Protein AF-A0AAD2HIM8-F1 (afdb_monomer_lite)

Radius of gyration: 24.79 Å; chains: 1; bounding box: 93×57×55 Å

Sequence (307 aa):
MSTHLSRHMRQALSPLKSPTALTLHQTASSLSRRIYASFGIRTPAANAAPILWRTVSQCLGGTATLYRLSKRLAAVLSLPLVLHRSLAPKLTQFKAWDPATHRFDSVAPEVAFLATSVIVLKMVYGLDTKTRAACDSADPAADMPCEEDFLALLKKLGEADASCADFDSTRKIHFEDLDVDAIDDYLAFCDRALSGPTKEQDVLDRFFPLQGLSKPARIIAPVMSQPRLALVRADHQTLRPGEEYALHHSDSTEECSALIERVATWSGFGEPHFSAVLQTYERQLWRWWKQTRRGDPEDEKAHSPEE

Structure (mmCIF, N/CA/C/O backbone):
data_AF-A0AAD2HIM8-F1
#
_entry.id   AF-A0AAD2HIM8-F1
#
loop_
_atom_site.group_PDB
_atom_site.id
_atom_site.type_symbol
_atom_site.label_atom_id
_atom_site.label_alt_id
_atom_site.label_comp_id
_atom_site.label_asym_id
_atom_site.label_entity_id
_atom_site.label_seq_id
_atom_site.pdbx_PDB_ins_code
_atom_site.Cartn_x
_atom_site.Cartn_y
_atom_site.Cartn_z
_atom_site.occupancy
_atom_site.B_iso_or_equiv
_atom_site.auth_seq_id
_atom_site.auth_comp_id
_atom_site.auth_asym_id
_atom_site.auth_atom_id
_atom_site.pdbx_PDB_model_num
ATOM 1 N N . MET A 1 1 ? -34.289 7.608 20.227 1.00 57.28 1 MET A N 1
ATOM 2 C CA . MET A 1 1 ? -33.014 7.457 20.974 1.00 57.28 1 MET A CA 1
ATOM 3 C C . MET A 1 1 ? -32.160 8.727 21.021 1.00 57.28 1 MET A C 1
ATOM 5 O O . MET A 1 1 ? -31.438 8.900 21.992 1.00 57.28 1 MET A O 1
ATOM 9 N N . SER A 1 2 ? -32.247 9.645 20.051 1.00 69.12 2 SER A N 1
ATOM 10 C CA . SER A 1 2 ? -31.481 10.910 20.047 1.00 69.12 2 SER A CA 1
ATOM 11 C C . SER A 1 2 ? -31.860 11.907 21.157 1.00 69.12 2 SER A C 1
ATOM 13 O O . SER A 1 2 ? -31.062 12.785 21.494 1.00 69.12 2 SER A O 1
ATOM 15 N N . THR A 1 3 ? -33.053 11.767 21.738 1.00 83.81 3 THR A N 1
ATOM 16 C CA . THR A 1 3 ? -33.630 12.650 22.766 1.00 83.81 3 THR A CA 1
ATOM 17 C C . THR A 1 3 ? -32.963 12.527 24.134 1.00 83.81 3 THR A C 1
ATOM 19 O O . THR A 1 3 ? -32.899 13.513 24.858 1.00 83.81 3 THR A O 1
ATOM 22 N N . HIS A 1 4 ? -32.425 11.353 24.476 1.00 89.62 4 HIS A N 1
ATOM 23 C CA . HIS A 1 4 ? -31.825 11.089 25.793 1.00 89.62 4 HIS A CA 1
ATOM 24 C C . HIS A 1 4 ? -30.297 11.233 25.815 1.00 89.62 4 HIS A C 1
ATOM 26 O O . HIS A 1 4 ? -29.670 11.017 26.848 1.00 89.62 4 HIS A O 1
ATOM 32 N N . LEU A 1 5 ? -29.679 11.582 24.684 1.00 92.94 5 LEU A N 1
ATOM 33 C CA . LEU A 1 5 ? -28.233 11.761 24.592 1.00 92.94 5 LEU A CA 1
ATOM 34 C C . LEU A 1 5 ? -27.840 13.189 24.965 1.00 92.94 5 LEU A C 1
ATOM 36 O O . LEU A 1 5 ? -28.439 14.153 24.482 1.00 92.94 5 LEU A O 1
ATOM 40 N N . SER A 1 6 ? -26.782 13.324 25.769 1.00 94.44 6 SER A N 1
ATOM 41 C CA . SER A 1 6 ? -26.161 14.625 26.018 1.00 94.44 6 SER A CA 1
ATOM 42 C C . SER A 1 6 ? -25.656 15.237 24.706 1.00 94.44 6 SER A C 1
ATOM 44 O O . SER A 1 6 ? -25.319 14.524 23.754 1.00 94.44 6 SER A O 1
ATOM 46 N N . ARG A 1 7 ? -25.560 16.572 24.650 1.00 90.69 7 ARG A N 1
ATOM 47 C CA . ARG A 1 7 ? -25.037 17.287 23.473 1.00 90.69 7 ARG A CA 1
ATOM 48 C C . ARG A 1 7 ? -23.659 16.760 23.051 1.00 90.69 7 ARG A C 1
ATOM 50 O O . ARG A 1 7 ? -23.430 16.558 21.863 1.00 90.69 7 ARG A O 1
ATOM 57 N N . HIS A 1 8 ? -22.786 16.476 24.019 1.00 91.38 8 HIS A N 1
ATOM 58 C CA . HIS A 1 8 ? -21.458 15.915 23.765 1.00 91.38 8 HIS A CA 1
ATOM 59 C C . HIS A 1 8 ? -21.513 14.506 23.167 1.00 91.38 8 HIS A C 1
ATOM 61 O O . HIS A 1 8 ? -20.807 14.239 22.201 1.00 91.38 8 HIS A O 1
ATOM 67 N N . MET A 1 9 ? -22.373 13.616 23.677 1.00 92.38 9 MET A N 1
ATOM 68 C CA . MET A 1 9 ? -22.528 12.269 23.108 1.00 92.38 9 MET A CA 1
ATOM 69 C C . MET A 1 9 ? -23.105 12.324 21.697 1.00 92.38 9 MET A C 1
ATOM 71 O O . MET A 1 9 ? -22.655 11.590 20.826 1.00 92.38 9 MET A O 1
ATOM 75 N N . ARG A 1 10 ? -24.055 13.231 21.444 1.00 90.56 10 ARG A N 1
ATOM 76 C CA . ARG A 1 10 ? -24.599 13.442 20.099 1.00 90.56 10 ARG A CA 1
ATOM 77 C C . ARG A 1 10 ? -23.511 13.894 19.125 1.00 90.56 10 ARG A C 1
ATOM 79 O O . ARG A 1 10 ? -23.408 13.337 18.042 1.00 90.56 10 ARG A O 1
ATOM 86 N N . GLN A 1 11 ? -22.667 14.841 19.530 1.00 89.06 11 GLN A N 1
ATOM 87 C CA . GLN A 1 11 ? -21.544 15.297 18.709 1.00 89.06 11 GLN A CA 1
ATOM 88 C C . GLN A 1 11 ? -20.488 14.199 18.496 1.00 89.06 11 GLN A C 1
ATOM 90 O O . GLN A 1 11 ? -19.930 14.092 17.412 1.00 89.06 11 GLN A O 1
ATOM 95 N N . ALA A 1 12 ? -20.233 13.360 19.503 1.00 87.75 12 ALA A N 1
ATOM 96 C CA . ALA A 1 12 ? -19.304 12.238 19.378 1.00 87.75 12 ALA A CA 1
ATOM 97 C C . ALA A 1 12 ? -19.826 11.137 18.435 1.00 87.75 12 ALA A C 1
ATOM 99 O O . ALA A 1 12 ? -19.040 10.512 17.730 1.00 87.75 12 ALA A O 1
ATOM 100 N N . LEU A 1 13 ? -21.143 10.909 18.411 1.00 89.12 13 LEU A N 1
ATOM 101 C CA . LEU A 1 13 ? -21.796 9.932 17.532 1.00 89.12 13 LEU A CA 1
ATOM 102 C C . LEU A 1 13 ? -22.025 10.455 16.106 1.00 89.12 13 LEU A C 1
ATOM 104 O O . LEU A 1 13 ? -22.243 9.663 15.195 1.00 89.12 13 LEU A O 1
ATOM 108 N N . SER A 1 14 ? -21.979 11.771 15.908 1.00 87.31 14 SER A N 1
ATOM 109 C CA . SER A 1 14 ? -22.155 12.429 14.612 1.00 87.31 14 SER A CA 1
ATOM 110 C C . SER A 1 14 ? -20.953 13.336 14.338 1.00 87.31 14 SER A C 1
ATOM 112 O O . SER A 1 14 ? -21.065 14.560 14.464 1.00 87.31 14 SER A O 1
ATOM 114 N N . PRO A 1 15 ? -19.779 12.748 14.032 1.00 85.06 15 PRO A N 1
ATOM 115 C CA . PRO A 1 15 ? -18.578 13.524 13.772 1.00 85.06 15 PRO A CA 1
ATOM 116 C C . PRO A 1 15 ? -18.785 14.441 12.564 1.00 85.06 15 PRO A C 1
ATOM 118 O O . PRO A 1 15 ? -19.403 14.064 11.573 1.00 85.06 15 PRO A O 1
ATOM 121 N N . LEU A 1 16 ? -18.227 15.651 12.645 1.00 84.19 16 LEU A N 1
ATOM 122 C CA . LEU A 1 16 ? -18.334 16.664 11.587 1.00 84.19 16 LEU A CA 1
ATOM 123 C C . LEU A 1 16 ? -17.552 16.303 10.318 1.00 84.19 16 LEU A C 1
ATOM 125 O O . LEU A 1 16 ? -17.770 16.906 9.274 1.00 84.19 16 LEU A O 1
ATOM 129 N N . LYS A 1 17 ? -16.592 15.381 10.424 1.00 84.75 17 LYS A N 1
ATOM 130 C CA . LYS A 1 17 ? -15.708 14.976 9.332 1.00 84.75 17 LYS A CA 1
ATOM 131 C C . LYS A 1 17 ? -15.652 13.461 9.250 1.00 84.75 17 LYS A C 1
ATOM 133 O O . LYS A 1 17 ? -15.677 12.780 10.278 1.00 84.75 17 LYS A O 1
ATOM 138 N N . SER A 1 18 ? -15.536 12.962 8.027 1.00 86.19 18 SER A N 1
ATOM 139 C CA . SER A 1 18 ? -15.211 11.568 7.757 1.00 86.19 18 SER A CA 1
ATOM 140 C C . SER A 1 18 ? -13.868 11.210 8.421 1.00 86.19 18 SER A C 1
ATOM 142 O O . SER A 1 18 ? -12.936 12.023 8.431 1.00 86.19 18 SER A O 1
ATOM 144 N N . PRO A 1 19 ? -13.748 10.022 9.038 1.00 90.69 19 PRO A N 1
ATOM 145 C CA . PRO A 1 19 ? -12.467 9.561 9.551 1.00 90.69 19 PRO A CA 1
ATOM 146 C C . PRO A 1 19 ? -11.515 9.282 8.383 1.00 90.69 19 PRO A C 1
ATOM 148 O O . PRO A 1 19 ? -11.903 8.686 7.381 1.00 90.69 19 PRO A O 1
ATOM 151 N N . THR A 1 20 ? -10.249 9.667 8.528 1.00 91.31 20 THR A N 1
ATOM 152 C CA . THR A 1 20 ? -9.204 9.294 7.564 1.00 91.31 20 THR A CA 1
ATOM 153 C C . THR A 1 20 ? -8.892 7.801 7.662 1.00 91.31 20 THR A C 1
ATOM 155 O O . THR A 1 20 ? -9.018 7.212 8.740 1.00 91.31 20 THR A O 1
ATOM 158 N N . ALA A 1 21 ? -8.404 7.190 6.579 1.00 93.06 21 ALA A N 1
ATOM 159 C CA . ALA A 1 21 ? -8.035 5.770 6.569 1.00 93.06 21 ALA A CA 1
ATOM 160 C C . ALA A 1 21 ? -7.059 5.410 7.707 1.00 93.06 21 ALA A C 1
ATOM 162 O O . ALA A 1 21 ? -7.242 4.411 8.406 1.00 93.06 21 ALA A O 1
ATOM 163 N N . LEU A 1 22 ? -6.083 6.286 7.976 1.00 93.19 22 LEU A N 1
ATOM 164 C CA . LEU A 1 22 ? -5.139 6.124 9.080 1.00 93.19 22 LEU A CA 1
ATOM 165 C C . LEU A 1 22 ? -5.830 6.114 10.453 1.00 93.19 22 LEU A C 1
ATOM 167 O O . LEU A 1 22 ? -5.521 5.265 11.289 1.00 93.19 22 LEU A O 1
ATOM 171 N N . THR A 1 23 ? -6.766 7.036 10.703 1.00 93.62 23 THR A N 1
ATOM 172 C CA . THR A 1 23 ? -7.492 7.095 11.988 1.00 93.62 23 THR A CA 1
ATOM 173 C C . THR A 1 23 ? -8.430 5.905 12.170 1.00 93.62 23 THR A C 1
ATOM 175 O O . THR A 1 23 ? -8.514 5.342 13.267 1.00 93.62 23 THR A O 1
ATOM 178 N N . LEU A 1 24 ? -9.073 5.455 11.092 1.00 94.88 24 LEU A N 1
ATOM 179 C CA . LEU A 1 24 ? -9.885 4.241 11.086 1.00 94.88 24 LEU A CA 1
ATOM 180 C C . LEU A 1 24 ? -9.023 3.020 11.437 1.00 94.88 24 LEU A C 1
ATOM 182 O O . LEU A 1 24 ? -9.345 2.277 12.363 1.00 94.88 24 LEU A O 1
ATOM 186 N N . HIS A 1 25 ? -7.870 2.860 10.790 1.00 94.94 25 HIS A N 1
ATOM 187 C CA . HIS A 1 25 ? -6.947 1.770 11.102 1.00 94.94 25 HIS A CA 1
ATOM 188 C C . HIS A 1 25 ? -6.444 1.820 12.552 1.00 94.94 25 HIS A C 1
ATOM 190 O O . HIS A 1 25 ? -6.470 0.813 13.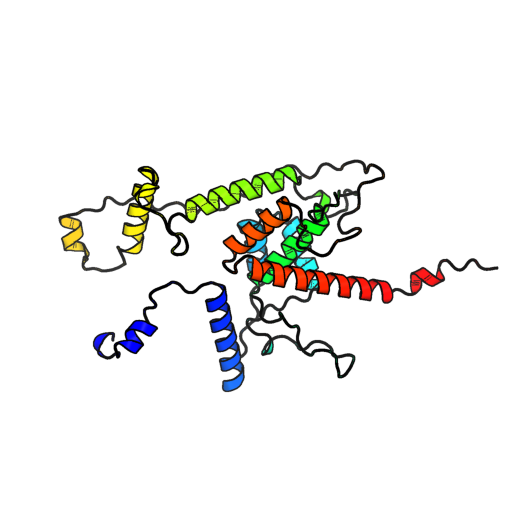254 1.00 94.94 25 HIS A O 1
ATOM 196 N N . GLN A 1 26 ? -6.047 2.992 13.057 1.00 94.81 26 GLN A N 1
ATOM 197 C CA . GLN A 1 26 ? -5.578 3.148 14.442 1.00 94.81 26 GLN A CA 1
ATOM 198 C C . GLN A 1 26 ? -6.656 2.811 15.480 1.00 94.81 26 GLN A C 1
ATOM 200 O O . GLN A 1 26 ? -6.362 2.173 16.500 1.00 94.81 26 GLN A O 1
ATOM 205 N N . THR A 1 27 ? -7.903 3.224 15.237 1.00 95.44 27 THR A N 1
ATOM 206 C CA . THR A 1 27 ? -9.036 2.913 16.119 1.00 95.44 27 THR A CA 1
ATOM 207 C C . THR A 1 27 ? -9.378 1.426 16.073 1.00 95.44 27 THR A C 1
ATOM 209 O O . THR A 1 27 ? -9.489 0.809 17.135 1.00 95.44 27 THR A O 1
ATOM 212 N N . ALA A 1 28 ? -9.425 0.818 14.883 1.00 96.00 28 ALA A N 1
ATOM 213 C CA . ALA A 1 28 ? -9.629 -0.620 14.704 1.00 96.00 28 ALA A CA 1
ATOM 214 C C . ALA A 1 28 ? -8.512 -1.448 15.362 1.00 96.00 28 ALA A C 1
ATOM 216 O O . ALA A 1 28 ? -8.781 -2.393 16.104 1.00 96.00 28 ALA A O 1
ATOM 217 N N . SER A 1 29 ? -7.253 -1.050 15.173 1.00 95.19 29 SER A N 1
ATOM 218 C CA . SER A 1 29 ? -6.077 -1.673 15.785 1.00 95.19 29 SER A CA 1
ATOM 219 C C . SER A 1 29 ? -6.122 -1.586 17.315 1.00 95.19 29 SER A C 1
ATOM 221 O O . SER A 1 29 ? -5.910 -2.576 18.024 1.00 95.19 29 SER A O 1
ATOM 223 N N . SER A 1 30 ? -6.488 -0.417 17.851 1.00 95.50 30 SER A N 1
ATOM 224 C CA . SER A 1 30 ? -6.633 -0.201 19.294 1.00 95.50 30 SER A CA 1
ATOM 225 C C . SER A 1 30 ? -7.766 -1.024 19.898 1.00 95.50 30 SER A C 1
ATOM 227 O O . SER A 1 30 ? -7.589 -1.598 20.975 1.00 95.50 30 SER A O 1
ATOM 229 N N . LEU A 1 31 ? -8.908 -1.101 19.213 1.00 96.62 31 LEU A N 1
ATOM 230 C CA . LEU A 1 31 ? -10.048 -1.924 19.604 1.00 96.62 31 LEU A CA 1
ATOM 231 C C . LEU A 1 31 ? -9.678 -3.409 19.582 1.00 96.62 31 LEU A C 1
ATOM 233 O O . LEU A 1 31 ? -9.885 -4.097 20.578 1.00 96.62 31 LEU A O 1
ATOM 237 N N . SER A 1 32 ? -9.030 -3.873 18.513 1.00 96.06 32 SER A N 1
ATOM 238 C CA . SER A 1 32 ? -8.540 -5.246 18.386 1.00 96.06 32 SER A CA 1
ATOM 239 C C . SER A 1 32 ? -7.585 -5.619 19.524 1.00 96.06 32 SER A C 1
ATOM 241 O O . SER A 1 32 ? -7.693 -6.704 20.091 1.00 96.06 32 SER A O 1
ATOM 243 N N . ARG A 1 33 ? -6.669 -4.716 19.900 1.00 95.88 33 ARG A N 1
ATOM 244 C CA . ARG A 1 33 ? -5.777 -4.916 21.052 1.00 95.88 33 ARG A CA 1
ATOM 245 C C . ARG A 1 33 ? -6.557 -5.010 22.362 1.00 95.88 33 ARG A C 1
ATOM 247 O O . ARG A 1 33 ? -6.254 -5.878 23.175 1.00 95.88 33 ARG A O 1
ATOM 254 N N . ARG A 1 34 ? -7.518 -4.108 22.588 1.00 97.12 34 ARG A N 1
ATOM 255 C CA . ARG A 1 34 ? -8.317 -4.081 23.824 1.00 97.12 34 ARG A CA 1
ATOM 256 C C . ARG A 1 34 ? -9.145 -5.349 23.968 1.00 97.12 34 ARG A C 1
ATOM 258 O O . ARG A 1 34 ? -9.063 -5.971 25.014 1.00 97.12 34 ARG A O 1
ATOM 265 N N . ILE A 1 35 ? -9.844 -5.761 22.910 1.00 97.19 35 ILE A N 1
ATOM 266 C CA . ILE A 1 35 ? -10.645 -6.990 22.882 1.00 97.19 35 ILE A CA 1
ATOM 267 C C . ILE A 1 35 ? -9.787 -8.216 23.206 1.00 97.19 35 ILE A C 1
ATOM 269 O O . ILE A 1 35 ? -10.180 -9.045 24.025 1.00 97.19 35 ILE A O 1
ATOM 273 N N . TYR A 1 36 ? -8.591 -8.303 22.623 1.00 96.38 36 TYR A N 1
ATOM 274 C CA . TYR A 1 36 ? -7.668 -9.390 22.929 1.00 96.38 36 TYR A CA 1
ATOM 275 C C . TYR A 1 36 ? -7.179 -9.353 24.381 1.00 96.38 36 TYR A C 1
ATOM 277 O O . TYR A 1 36 ? -7.144 -10.384 25.042 1.00 96.38 36 TYR A O 1
ATOM 285 N N . ALA A 1 37 ? -6.832 -8.173 24.899 1.00 96.12 37 ALA A N 1
ATOM 286 C CA . ALA A 1 37 ? -6.328 -8.029 26.262 1.00 96.12 37 ALA A CA 1
ATOM 287 C C . ALA A 1 37 ? -7.401 -8.284 27.334 1.00 96.12 37 ALA A C 1
ATOM 289 O O . ALA A 1 37 ? -7.089 -8.868 28.366 1.00 96.12 37 ALA A O 1
ATOM 290 N N . SER A 1 38 ? -8.645 -7.849 27.110 1.00 97.94 38 SER A N 1
ATOM 291 C CA . SER A 1 38 ? -9.727 -7.982 28.092 1.00 97.94 38 SER A CA 1
ATOM 292 C C . SER A 1 38 ? -10.467 -9.311 27.999 1.00 97.94 38 SER A C 1
ATOM 294 O O . SER A 1 38 ? -10.888 -9.837 29.023 1.00 97.94 38 SER A O 1
ATOM 296 N N . PHE A 1 39 ? -10.646 -9.848 26.789 1.00 97.62 39 PHE A N 1
ATOM 297 C CA . PHE A 1 39 ? -11.484 -11.027 26.553 1.00 97.62 39 PHE A CA 1
ATOM 298 C C . PHE A 1 39 ? -10.726 -12.218 25.956 1.00 97.62 39 PHE A C 1
ATOM 300 O O . PHE A 1 39 ? -11.316 -13.277 25.775 1.00 97.62 39 PHE A O 1
ATOM 307 N N . GLY A 1 40 ? -9.447 -12.071 25.592 1.00 95.88 40 GLY A N 1
ATOM 308 C CA . GLY A 1 40 ? -8.686 -13.130 24.915 1.00 95.88 40 GLY A CA 1
ATOM 309 C C . GLY A 1 40 ? -9.154 -13.425 23.483 1.00 95.88 40 GLY A C 1
ATOM 310 O O . GLY A 1 40 ? -8.650 -14.353 22.851 1.00 95.88 40 GLY A O 1
ATOM 311 N N . ILE A 1 41 ? -10.101 -12.646 22.949 1.00 96.50 41 ILE A N 1
ATOM 312 C CA . ILE A 1 41 ? -10.674 -12.860 21.617 1.00 96.50 41 ILE A CA 1
ATOM 313 C C . ILE A 1 41 ? -9.674 -12.384 20.562 1.00 96.50 41 ILE A C 1
ATOM 315 O O . ILE A 1 41 ? -9.243 -11.229 20.560 1.00 96.50 41 ILE A O 1
ATOM 319 N N . ARG A 1 42 ? -9.298 -13.287 19.652 1.00 95.00 42 ARG A N 1
ATOM 320 C CA . ARG A 1 42 ? -8.386 -12.994 18.541 1.00 95.00 42 ARG A CA 1
ATOM 321 C C . ARG A 1 42 ? -9.170 -12.546 17.315 1.00 95.00 42 ARG A C 1
ATOM 323 O O . ARG A 1 42 ? -10.048 -13.264 16.846 1.00 95.00 42 ARG A O 1
ATOM 330 N N . THR A 1 43 ? -8.803 -11.393 16.766 1.00 94.25 43 THR A N 1
ATOM 331 C CA . THR A 1 43 ? -9.278 -10.974 15.444 1.00 94.25 43 THR A CA 1
ATOM 332 C C . THR A 1 43 ? -8.627 -11.861 14.380 1.00 94.25 43 THR A C 1
ATOM 334 O O . THR A 1 43 ? -7.404 -12.034 14.426 1.00 94.25 43 THR A O 1
ATOM 337 N N . PRO A 1 44 ? -9.395 -12.433 13.437 1.00 94.50 44 PRO A N 1
ATOM 338 C CA . PRO A 1 44 ? -8.828 -13.240 12.364 1.00 94.50 44 PRO A CA 1
ATOM 339 C C . PRO A 1 44 ? -7.915 -12.405 11.457 1.00 94.50 44 PRO A C 1
ATOM 341 O O . PRO A 1 44 ? -8.067 -11.187 11.345 1.00 94.50 44 PRO A O 1
ATOM 344 N N . ALA A 1 45 ? -6.966 -13.077 10.802 1.00 92.94 45 ALA A N 1
ATOM 345 C CA . ALA A 1 45 ? -6.117 -12.453 9.796 1.00 92.94 45 ALA A CA 1
ATOM 346 C C . ALA A 1 45 ? -6.949 -11.987 8.589 1.00 92.94 45 ALA A C 1
ATOM 348 O O . ALA A 1 45 ? -7.929 -12.628 8.203 1.00 92.94 45 ALA A O 1
ATOM 349 N N . ALA A 1 46 ? -6.537 -10.875 7.986 1.00 94.44 46 ALA A N 1
ATOM 350 C CA . ALA A 1 46 ? -7.155 -10.331 6.790 1.00 94.44 46 ALA A CA 1
ATOM 351 C C . ALA A 1 46 ? -7.008 -11.300 5.608 1.00 94.44 46 ALA A C 1
ATOM 353 O O . ALA A 1 46 ? -5.990 -11.982 5.451 1.00 94.44 46 ALA A O 1
ATOM 354 N N . ASN A 1 47 ? -8.024 -11.344 4.744 1.00 96.06 47 ASN A N 1
ATOM 355 C CA . ASN A 1 47 ? -7.989 -12.187 3.556 1.00 96.06 47 ASN A CA 1
ATOM 356 C C . ASN A 1 47 ? -7.026 -11.594 2.513 1.00 96.06 47 ASN A C 1
ATOM 358 O O . ASN A 1 47 ? -7.395 -10.718 1.734 1.00 96.06 47 ASN A O 1
ATOM 362 N N . ALA A 1 48 ? -5.782 -12.073 2.512 1.00 95.69 48 ALA A N 1
ATOM 363 C CA . ALA A 1 48 ? -4.692 -11.525 1.706 1.00 95.69 48 ALA A CA 1
ATOM 364 C C . ALA A 1 48 ? -4.963 -11.517 0.199 1.00 95.69 48 ALA A C 1
ATOM 366 O O . ALA A 1 48 ? -4.691 -10.526 -0.470 1.00 95.69 48 ALA A O 1
ATOM 367 N N . ALA A 1 49 ? -5.476 -12.620 -0.350 1.00 95.94 49 ALA A N 1
ATOM 368 C CA . ALA A 1 49 ? -5.596 -12.797 -1.794 1.00 95.94 49 ALA A CA 1
ATOM 369 C C . ALA A 1 49 ? -6.481 -11.736 -2.482 1.00 95.94 49 ALA A C 1
ATOM 371 O O . ALA A 1 49 ? -5.993 -11.116 -3.429 1.00 95.94 49 ALA A O 1
ATOM 372 N N . PRO A 1 50 ? -7.730 -11.480 -2.038 1.00 96.31 50 PRO A N 1
ATOM 373 C CA . PRO A 1 50 ? -8.566 -10.447 -2.639 1.00 96.31 50 PRO A CA 1
ATOM 374 C C . PRO A 1 50 ? -8.050 -9.037 -2.357 1.00 96.31 50 PRO A C 1
ATOM 376 O O . PRO A 1 50 ? -8.195 -8.178 -3.221 1.00 96.31 50 PRO A O 1
ATOM 379 N N . ILE A 1 51 ? -7.427 -8.789 -1.198 1.00 96.31 51 ILE A N 1
ATOM 380 C CA . ILE A 1 51 ? -6.851 -7.474 -0.891 1.00 96.31 51 ILE A CA 1
ATOM 381 C C . ILE A 1 51 ? -5.703 -7.177 -1.854 1.00 96.31 51 ILE A C 1
ATOM 383 O O . ILE A 1 51 ? -5.731 -6.153 -2.528 1.00 96.31 51 ILE A O 1
ATOM 387 N N . LEU A 1 52 ? -4.747 -8.100 -1.987 1.00 97.12 52 LEU A N 1
ATOM 388 C CA . LEU A 1 52 ? -3.622 -7.949 -2.905 1.00 97.12 52 LEU A CA 1
ATOM 389 C C . LEU A 1 52 ? -4.091 -7.828 -4.361 1.00 97.12 52 LEU A C 1
ATOM 391 O O . LEU A 1 52 ? -3.574 -7.007 -5.114 1.00 97.12 52 LEU A O 1
ATOM 395 N N . TRP A 1 53 ? -5.080 -8.626 -4.776 1.00 95.75 53 TRP A N 1
ATOM 396 C CA . TRP A 1 53 ? -5.636 -8.502 -6.124 1.00 95.75 53 TRP A CA 1
ATOM 397 C C . TRP A 1 53 ? -6.273 -7.132 -6.335 1.00 95.75 53 TRP A C 1
ATOM 399 O O . TRP A 1 53 ? -6.045 -6.510 -7.368 1.00 95.75 53 TRP A O 1
ATOM 409 N N . ARG A 1 54 ? -7.023 -6.627 -5.353 1.00 94.88 54 ARG A N 1
ATOM 410 C CA . ARG A 1 54 ? -7.629 -5.298 -5.411 1.00 94.88 54 ARG A CA 1
ATOM 411 C C . ARG A 1 54 ? -6.571 -4.201 -5.503 1.00 94.88 54 ARG A C 1
ATOM 413 O O . ARG A 1 54 ? -6.700 -3.331 -6.355 1.00 94.88 54 ARG A O 1
ATOM 420 N N . THR A 1 55 ? -5.524 -4.250 -4.680 1.00 95.50 55 THR A N 1
ATOM 421 C CA . THR A 1 55 ? -4.445 -3.252 -4.721 1.00 95.50 55 THR A CA 1
ATOM 422 C C . THR A 1 55 ? -3.712 -3.288 -6.058 1.00 95.50 55 THR A C 1
ATOM 424 O O . THR A 1 55 ? -3.454 -2.248 -6.646 1.00 95.50 55 THR A O 1
ATOM 427 N N . VAL A 1 56 ? -3.426 -4.478 -6.589 1.00 95.25 56 VAL A N 1
ATOM 428 C CA . VAL A 1 56 ? -2.744 -4.620 -7.881 1.00 95.25 56 VAL A CA 1
ATOM 429 C C . VAL A 1 56 ? -3.639 -4.153 -9.031 1.00 95.25 56 VAL A C 1
ATOM 431 O O . VAL A 1 56 ? -3.224 -3.307 -9.813 1.00 95.25 56 VAL A O 1
ATOM 434 N N . SER A 1 57 ? -4.873 -4.646 -9.121 1.00 92.25 57 SER A N 1
ATOM 435 C CA . SER A 1 57 ? -5.765 -4.369 -10.256 1.00 92.25 57 SER A CA 1
ATOM 436 C C . SER A 1 57 ? -6.355 -2.957 -10.251 1.00 92.25 57 SER A C 1
ATOM 438 O O . SER A 1 57 ? -6.401 -2.328 -11.299 1.00 92.25 57 SER A O 1
ATOM 440 N N . GLN A 1 58 ? -6.796 -2.438 -9.100 1.00 90.88 58 GLN A N 1
ATOM 441 C CA . GLN A 1 58 ? -7.483 -1.141 -9.038 1.00 90.88 58 GLN A CA 1
ATOM 442 C C . GLN A 1 58 ? -6.520 0.030 -8.853 1.00 90.88 58 GLN A C 1
ATOM 444 O O . GLN A 1 58 ? -6.693 1.062 -9.488 1.00 90.88 58 GLN A O 1
ATOM 449 N N . CYS A 1 59 ? -5.505 -0.107 -7.993 1.00 93.62 59 CYS A N 1
ATOM 450 C CA . CYS A 1 59 ? -4.572 0.997 -7.757 1.00 93.62 59 CYS A CA 1
ATOM 451 C C . CYS A 1 59 ? -3.530 1.085 -8.873 1.00 93.62 59 CYS A C 1
ATOM 453 O O . CYS A 1 59 ? -3.251 2.174 -9.367 1.00 93.62 59 CYS A O 1
ATOM 455 N N . LEU A 1 60 ? -2.943 -0.051 -9.255 1.00 93.75 60 LEU A N 1
ATOM 456 C CA . LEU A 1 60 ? -1.784 -0.085 -10.150 1.00 93.75 60 LEU A CA 1
ATOM 457 C C . LEU A 1 60 ? -2.144 -0.455 -11.595 1.00 93.75 60 LEU A C 1
ATOM 459 O O . LEU A 1 60 ? -1.270 -0.407 -12.449 1.00 93.75 60 LEU A O 1
ATOM 463 N N . GLY A 1 61 ? -3.384 -0.883 -11.870 1.00 88.81 61 GLY A N 1
ATOM 464 C CA . GLY A 1 61 ? -3.752 -1.491 -13.159 1.00 88.81 61 GLY A CA 1
ATOM 465 C C . GLY A 1 61 ? -2.884 -2.696 -13.522 1.00 88.81 61 GLY A C 1
ATOM 466 O O . GLY A 1 61 ? -2.630 -2.973 -14.692 1.00 88.81 61 GLY A O 1
ATOM 467 N N . GLY A 1 62 ? -2.370 -3.381 -12.502 1.00 81.25 62 GLY A N 1
ATOM 468 C CA . GLY A 1 62 ? -1.383 -4.432 -12.644 1.00 81.25 62 GLY A CA 1
ATOM 469 C C . GLY A 1 62 ? -1.956 -5.736 -13.180 1.00 81.25 62 GLY A C 1
ATOM 470 O O . GLY A 1 62 ? -3.142 -6.046 -13.061 1.00 81.25 62 GLY A O 1
ATOM 471 N N . THR A 1 63 ? -1.062 -6.539 -13.737 1.00 90.19 63 THR A N 1
ATOM 472 C CA . THR A 1 63 ? -1.347 -7.846 -14.325 1.00 90.19 63 THR A CA 1
ATOM 473 C C . THR A 1 63 ? -1.332 -8.966 -13.275 1.00 90.19 63 THR A C 1
ATOM 475 O O . THR A 1 63 ? -0.892 -8.807 -12.129 1.00 90.19 63 THR A O 1
ATOM 478 N N . ALA A 1 64 ? -1.759 -10.168 -13.677 1.00 93.88 64 ALA A N 1
ATOM 479 C CA . ALA A 1 64 ? -1.616 -11.373 -12.856 1.00 93.88 64 ALA A CA 1
ATOM 480 C C . ALA A 1 64 ? -0.144 -11.696 -12.516 1.00 93.88 64 ALA A C 1
ATOM 482 O O . ALA A 1 64 ? 0.133 -12.311 -11.481 1.00 93.88 64 ALA A O 1
ATOM 483 N N . THR A 1 65 ? 0.807 -11.268 -13.353 1.00 94.62 65 THR A N 1
ATOM 484 C CA . THR A 1 65 ? 2.242 -11.429 -13.093 1.00 94.62 65 THR A CA 1
ATOM 485 C C . THR A 1 65 ? 2.715 -10.514 -11.973 1.00 94.62 65 THR A C 1
ATOM 487 O O . THR A 1 65 ? 3.352 -11.023 -11.046 1.00 94.62 65 THR A O 1
ATOM 490 N N . LEU A 1 66 ? 2.289 -9.243 -11.949 1.00 95.81 66 LEU A N 1
ATOM 491 C CA . LEU A 1 66 ? 2.532 -8.353 -10.809 1.00 95.81 66 LEU A CA 1
ATOM 492 C C . LEU A 1 66 ? 1.944 -8.934 -9.519 1.00 95.81 66 LEU A C 1
ATOM 494 O O . LEU A 1 66 ? 2.642 -9.030 -8.514 1.00 95.81 66 LEU A O 1
ATOM 498 N N . TYR A 1 67 ? 0.702 -9.428 -9.560 1.00 96.62 67 TYR A N 1
ATOM 499 C CA . TYR A 1 67 ? 0.086 -10.108 -8.415 1.00 96.62 67 TYR A CA 1
ATOM 500 C C . TYR A 1 67 ? 0.940 -11.276 -7.898 1.00 96.62 67 TYR A C 1
ATOM 502 O O . TYR A 1 67 ? 1.184 -11.392 -6.696 1.00 96.62 67 TYR A O 1
ATOM 510 N N . ARG A 1 68 ? 1.422 -12.145 -8.796 1.00 97.31 68 ARG A N 1
ATOM 511 C CA . ARG A 1 68 ? 2.242 -13.311 -8.437 1.00 97.31 68 ARG A CA 1
ATOM 512 C C . ARG A 1 68 ? 3.583 -12.901 -7.824 1.00 97.31 68 ARG A C 1
ATOM 514 O O . ARG A 1 68 ? 3.996 -13.504 -6.832 1.00 97.31 68 ARG A O 1
ATOM 521 N N . LEU A 1 69 ? 4.249 -11.901 -8.399 1.00 97.00 69 LEU A N 1
ATOM 522 C CA . LEU A 1 69 ? 5.523 -11.378 -7.903 1.00 97.00 69 LEU A CA 1
ATOM 523 C C . LEU A 1 69 ? 5.353 -10.706 -6.538 1.00 97.00 69 LEU A C 1
ATOM 525 O O . LEU A 1 69 ? 6.062 -11.059 -5.597 1.00 97.00 69 LEU A O 1
ATOM 529 N N . SER A 1 70 ? 4.352 -9.837 -6.391 1.00 97.56 70 SER A N 1
ATOM 530 C CA . SER A 1 70 ? 4.031 -9.187 -5.117 1.00 97.56 70 SER A CA 1
ATOM 531 C C . SER A 1 70 ? 3.642 -10.201 -4.047 1.00 97.56 70 SER A C 1
ATOM 533 O O . SER A 1 70 ? 4.083 -10.084 -2.909 1.00 97.56 70 SER A O 1
ATOM 535 N N . LYS A 1 71 ? 2.891 -11.254 -4.394 1.00 97.25 71 LYS A N 1
ATOM 536 C CA . LYS A 1 71 ? 2.563 -12.350 -3.469 1.00 97.25 71 LYS A CA 1
ATOM 537 C C . LYS A 1 71 ? 3.816 -13.075 -2.977 1.00 97.25 71 LYS A C 1
ATOM 539 O O . LYS A 1 71 ? 3.920 -13.371 -1.788 1.00 97.25 71 LYS A O 1
ATOM 544 N N . ARG A 1 72 ? 4.761 -13.371 -3.877 1.00 96.81 72 ARG A N 1
ATOM 545 C CA . ARG A 1 72 ? 6.044 -13.996 -3.518 1.00 96.81 72 ARG A CA 1
ATOM 546 C C . ARG A 1 72 ? 6.863 -13.087 -2.607 1.00 96.81 72 ARG A C 1
ATOM 548 O O . ARG A 1 72 ? 7.326 -13.544 -1.567 1.00 96.81 72 ARG A O 1
ATOM 555 N N . LEU A 1 73 ? 6.983 -11.808 -2.955 1.00 96.44 73 LEU A N 1
ATOM 556 C CA . LEU A 1 73 ? 7.723 -10.843 -2.148 1.00 96.44 73 LEU A CA 1
ATOM 557 C C . LEU A 1 73 ? 7.081 -10.630 -0.769 1.00 96.44 73 LEU A C 1
ATOM 559 O O . LEU A 1 73 ? 7.778 -10.590 0.239 1.00 96.44 73 LEU A O 1
ATOM 563 N N . ALA A 1 74 ? 5.752 -10.564 -0.702 1.00 95.81 74 ALA A N 1
ATOM 564 C CA . ALA A 1 74 ? 5.012 -10.463 0.551 1.00 95.81 74 ALA A CA 1
ATOM 565 C C . ALA A 1 74 ? 5.246 -11.673 1.472 1.00 95.81 74 ALA A C 1
ATOM 567 O O . ALA A 1 74 ? 5.329 -11.510 2.690 1.00 95.81 74 ALA A O 1
ATOM 568 N N . ALA A 1 75 ? 5.381 -12.876 0.902 1.00 94.38 75 ALA A N 1
ATOM 569 C CA . ALA A 1 75 ? 5.732 -14.075 1.658 1.00 94.38 75 ALA A CA 1
ATOM 570 C C . ALA A 1 75 ? 7.171 -14.008 2.197 1.00 94.38 75 ALA A C 1
ATOM 572 O O . ALA A 1 75 ? 7.391 -14.320 3.363 1.00 94.38 75 ALA A O 1
ATOM 573 N N . VAL A 1 76 ? 8.123 -13.535 1.384 1.00 92.94 76 VAL A N 1
ATOM 574 C CA . VAL A 1 76 ? 9.524 -13.311 1.793 1.00 92.94 76 VAL A CA 1
ATOM 575 C C . VAL A 1 76 ? 9.626 -12.292 2.930 1.00 92.94 76 VAL A C 1
ATOM 577 O O . VAL A 1 76 ? 10.362 -12.499 3.891 1.00 92.94 76 VAL A O 1
ATOM 580 N N . LEU A 1 77 ? 8.854 -11.208 2.853 1.00 91.44 77 LEU A N 1
ATOM 581 C CA . LEU A 1 77 ? 8.801 -10.169 3.883 1.00 91.44 77 LEU A CA 1
ATOM 582 C C . LEU A 1 77 ? 7.955 -10.556 5.102 1.00 91.44 77 LEU A C 1
ATOM 584 O O . LEU A 1 77 ? 7.915 -9.800 6.074 1.00 91.44 77 LEU A O 1
ATOM 588 N N . SER A 1 78 ? 7.287 -11.716 5.074 1.00 90.38 78 SER A N 1
ATOM 589 C CA . SER A 1 78 ? 6.392 -12.193 6.134 1.00 90.38 78 SER A CA 1
ATOM 590 C C . SER A 1 78 ? 5.381 -11.125 6.580 1.00 90.38 78 SER A C 1
ATOM 592 O O . SER A 1 78 ? 5.292 -10.801 7.763 1.00 90.38 78 SER A O 1
ATOM 594 N N . LEU A 1 79 ? 4.649 -10.532 5.624 1.00 91.38 79 LEU A N 1
ATOM 595 C CA . LEU A 1 79 ? 3.754 -9.408 5.924 1.00 91.38 79 LEU A CA 1
ATOM 596 C C . LEU A 1 79 ? 2.717 -9.763 7.011 1.00 91.38 79 LEU A C 1
ATOM 598 O O . LEU A 1 79 ? 2.020 -10.778 6.893 1.00 91.38 79 LEU A O 1
ATOM 602 N N . PRO A 1 80 ? 2.547 -8.914 8.038 1.00 88.94 80 PRO A N 1
ATOM 603 C CA . PRO A 1 80 ? 1.556 -9.132 9.076 1.00 88.94 80 PRO A CA 1
ATOM 604 C C . PRO A 1 80 ? 0.164 -8.799 8.539 1.00 88.94 80 PRO A C 1
ATOM 606 O O . PRO A 1 80 ? -0.155 -7.656 8.231 1.00 88.94 80 PRO A O 1
ATOM 609 N N . LEU A 1 81 ? -0.695 -9.813 8.465 1.00 92.62 81 LEU A N 1
ATOM 610 C CA . LEU A 1 81 ? -2.090 -9.680 8.023 1.00 92.62 81 LEU A CA 1
ATOM 611 C C . LEU A 1 81 ? -3.052 -9.422 9.190 1.00 92.62 81 LEU A C 1
ATOM 613 O O . LEU A 1 81 ? -4.245 -9.701 9.096 1.00 92.62 81 LEU A O 1
ATOM 617 N N . VAL A 1 82 ? -2.536 -8.949 10.321 1.00 93.06 82 VAL A N 1
ATOM 618 C CA . VAL A 1 82 ? -3.306 -8.707 11.545 1.00 93.06 82 VAL A CA 1
ATOM 619 C C . VAL A 1 82 ? -3.458 -7.211 11.788 1.00 93.06 82 VAL A C 1
ATOM 621 O O . VAL A 1 82 ? -2.564 -6.429 11.488 1.00 93.06 82 VAL A O 1
ATOM 624 N N . LEU A 1 83 ? -4.573 -6.801 12.398 1.00 92.12 83 LEU A N 1
ATOM 625 C CA . LEU A 1 83 ? -4.828 -5.382 12.683 1.00 92.12 83 LEU A CA 1
ATOM 626 C C . LEU A 1 83 ? -3.833 -4.771 13.677 1.00 92.12 83 LEU A C 1
ATOM 628 O O . LEU A 1 83 ? -3.599 -3.563 13.665 1.00 92.12 83 LEU A O 1
ATOM 632 N N . HIS A 1 84 ? -3.289 -5.574 14.592 1.00 92.81 84 HIS A N 1
ATOM 633 C CA . HIS A 1 84 ? -2.392 -5.093 15.635 1.00 92.81 84 HIS A CA 1
ATOM 634 C C . HIS A 1 84 ? -1.261 -6.088 15.895 1.00 92.81 84 HIS A C 1
ATOM 636 O O . HIS A 1 84 ? -1.490 -7.288 16.040 1.00 92.81 84 HIS A O 1
ATOM 642 N N . ARG A 1 85 ? -0.048 -5.561 16.079 1.00 89.69 85 ARG A N 1
ATOM 643 C CA . ARG A 1 85 ? 1.188 -6.323 16.322 1.00 89.69 85 ARG A CA 1
ATOM 644 C C . ARG A 1 85 ? 1.140 -7.319 17.484 1.00 89.69 85 ARG A C 1
ATOM 646 O O . ARG A 1 85 ? 1.846 -8.311 17.470 1.00 89.69 85 ARG A O 1
ATOM 653 N N . SER A 1 86 ? 0.309 -7.086 18.503 1.00 88.69 86 SER A N 1
ATOM 654 C CA . SER A 1 86 ? 0.169 -8.031 19.630 1.00 88.69 86 SER A CA 1
ATOM 655 C C . SER A 1 86 ? -0.501 -9.348 19.239 1.00 88.69 86 SER A C 1
ATOM 657 O O . SER A 1 86 ? -0.443 -10.301 20.008 1.00 88.69 86 SER A O 1
ATOM 659 N N . LEU A 1 87 ? -1.194 -9.365 18.099 1.00 87.62 87 LEU A N 1
ATOM 660 C CA . LEU A 1 87 ? -1.811 -10.555 17.522 1.00 87.62 87 LEU A CA 1
ATOM 661 C C . LEU A 1 87 ? -0.892 -11.238 16.506 1.00 87.62 87 LEU A C 1
ATOM 663 O O . LEU A 1 87 ? -1.185 -12.359 16.095 1.00 87.62 87 LEU A O 1
ATOM 667 N N . ALA A 1 88 ? 0.186 -10.570 16.088 1.00 86.12 88 ALA A N 1
ATOM 668 C CA . ALA A 1 88 ? 1.137 -11.132 15.147 1.00 86.12 88 ALA A CA 1
ATOM 669 C C . ALA A 1 88 ? 1.934 -12.259 15.826 1.00 86.12 88 ALA A C 1
ATOM 671 O O . ALA A 1 88 ? 2.187 -12.195 17.038 1.00 86.12 88 ALA A O 1
ATOM 672 N N . PRO A 1 89 ? 2.331 -13.301 15.075 1.00 79.19 89 PRO A N 1
ATOM 673 C CA . PRO A 1 89 ? 3.275 -14.282 15.587 1.00 79.19 89 PRO A CA 1
ATOM 674 C C . PRO A 1 89 ? 4.565 -13.567 16.003 1.00 79.19 89 PRO A C 1
ATOM 676 O O . PRO A 1 89 ? 5.057 -12.689 15.296 1.00 79.19 89 PRO A O 1
ATOM 679 N N . LYS A 1 90 ? 5.099 -13.926 17.174 1.00 81.00 90 LYS A N 1
ATOM 680 C CA . LYS A 1 90 ? 6.380 -13.382 17.633 1.00 81.00 90 LYS A CA 1
ATOM 681 C C . LYS A 1 90 ? 7.481 -13.855 16.694 1.00 81.00 90 LYS A C 1
ATOM 683 O O . LYS A 1 90 ? 7.498 -15.022 16.303 1.00 81.00 90 LYS A O 1
ATOM 688 N N . LEU A 1 91 ? 8.403 -12.958 16.375 1.00 79.56 91 LEU A N 1
ATOM 689 C CA . LEU A 1 91 ? 9.581 -13.307 15.592 1.00 79.56 91 LEU A CA 1
ATOM 690 C C . LEU A 1 91 ? 10.448 -14.300 16.366 1.00 79.56 91 LEU A C 1
ATOM 692 O O . LEU A 1 91 ? 10.522 -14.248 17.597 1.00 79.56 91 LEU A O 1
ATOM 696 N N . THR A 1 92 ? 11.116 -15.195 15.640 1.00 77.00 92 THR A N 1
ATOM 697 C CA . THR A 1 92 ? 12.122 -16.087 16.220 1.00 77.00 92 THR A CA 1
ATOM 698 C C . THR A 1 92 ? 13.282 -15.243 16.736 1.00 77.00 92 THR A C 1
ATOM 700 O O . THR A 1 92 ? 14.048 -14.683 15.953 1.00 77.00 92 THR A O 1
ATOM 703 N N . GLN A 1 93 ? 13.394 -15.126 18.056 1.00 80.00 93 GLN A N 1
ATOM 704 C CA . GLN A 1 93 ? 14.520 -14.458 18.698 1.00 80.00 93 GLN A CA 1
ATOM 705 C C . GLN A 1 93 ? 15.697 -15.434 18.738 1.00 80.00 93 GLN A C 1
ATOM 707 O O . GLN A 1 93 ? 15.638 -16.438 19.446 1.00 80.00 93 GLN A O 1
ATOM 712 N N . PHE A 1 94 ? 16.755 -15.156 17.975 1.00 74.31 94 PHE A N 1
ATOM 713 C CA . PHE A 1 94 ? 17.996 -15.935 18.050 1.00 74.31 94 PHE A CA 1
ATOM 714 C C . PHE A 1 94 ? 18.871 -15.447 19.205 1.00 74.31 94 PHE A C 1
ATOM 716 O O . PHE A 1 94 ? 19.596 -16.224 19.823 1.00 74.31 94 PHE A O 1
ATOM 723 N N . LYS A 1 95 ? 18.794 -14.151 19.514 1.00 81.44 95 LYS A N 1
ATOM 724 C CA . LYS A 1 95 ? 19.492 -13.499 20.620 1.00 81.44 95 LYS A CA 1
ATOM 725 C C . LYS A 1 95 ? 18.491 -12.771 21.512 1.00 81.44 95 LYS A C 1
ATOM 727 O O . LYS A 1 95 ? 17.473 -12.273 21.047 1.00 81.44 95 LYS A O 1
ATOM 732 N N . ALA A 1 96 ? 18.811 -12.639 22.799 1.00 80.00 96 ALA A N 1
ATOM 733 C CA . ALA A 1 96 ? 17.935 -11.979 23.776 1.00 80.00 96 ALA A CA 1
ATOM 734 C C . ALA A 1 96 ? 17.642 -10.494 23.463 1.00 80.00 96 ALA A C 1
ATOM 736 O O . ALA A 1 96 ? 16.640 -9.958 23.926 1.00 80.00 96 ALA A O 1
ATOM 737 N N . TRP A 1 97 ? 18.502 -9.831 22.679 1.00 78.75 97 TRP A N 1
ATOM 738 C CA . TRP A 1 97 ? 18.310 -8.444 22.240 1.00 78.75 97 TRP A CA 1
ATOM 739 C C . TRP A 1 97 ? 17.543 -8.323 20.914 1.00 78.75 97 TRP A C 1
ATOM 741 O O . TRP A 1 97 ? 17.242 -7.204 20.493 1.00 78.75 97 TRP A O 1
ATOM 751 N N . ASP A 1 98 ? 17.215 -9.442 20.257 1.00 76.38 98 ASP A N 1
ATOM 752 C CA . ASP A 1 98 ? 16.456 -9.410 19.011 1.00 76.38 98 ASP A CA 1
ATOM 753 C C . ASP A 1 98 ? 15.022 -8.932 19.294 1.00 76.38 98 ASP A C 1
ATOM 755 O O . ASP A 1 98 ? 14.357 -9.430 20.213 1.00 76.38 98 ASP A O 1
ATOM 759 N N . PRO A 1 99 ? 14.499 -7.966 18.520 1.00 75.62 99 PRO A N 1
ATOM 760 C CA . PRO A 1 99 ? 13.155 -7.456 18.735 1.00 75.62 99 PRO A CA 1
ATOM 761 C C . PRO A 1 99 ? 12.120 -8.568 18.521 1.00 75.62 99 PRO A C 1
ATOM 763 O O . PRO A 1 99 ? 12.111 -9.233 17.491 1.00 75.62 99 PRO A O 1
ATOM 766 N N . ALA A 1 100 ? 11.203 -8.734 19.478 1.00 72.62 100 ALA A N 1
ATOM 767 C CA . ALA A 1 100 ? 10.127 -9.728 19.385 1.00 72.62 100 ALA A CA 1
ATOM 768 C C . ALA A 1 100 ? 9.072 -9.395 18.308 1.00 72.62 100 ALA A C 1
ATOM 770 O O . ALA A 1 100 ? 8.290 -10.263 17.922 1.00 72.62 100 ALA A O 1
ATOM 771 N N . THR A 1 101 ? 9.020 -8.131 17.875 1.00 73.69 101 THR A N 1
ATOM 772 C CA . THR A 1 101 ? 8.029 -7.568 16.943 1.00 73.69 101 THR A CA 1
ATOM 773 C C . THR A 1 101 ? 8.690 -6.529 16.042 1.00 73.69 101 THR A C 1
ATOM 775 O O . THR A 1 101 ? 9.529 -5.758 16.523 1.00 73.69 101 THR A O 1
ATOM 778 N N . HIS A 1 102 ? 8.277 -6.414 14.782 1.00 72.00 102 HIS A N 1
ATOM 779 C CA . HIS A 1 102 ? 8.729 -5.331 13.915 1.00 72.00 102 HIS A CA 1
ATOM 780 C C . HIS A 1 102 ? 8.027 -4.003 14.249 1.00 72.00 102 HIS A C 1
ATOM 782 O O . HIS A 1 102 ? 6.875 -3.944 14.686 1.00 72.00 102 HIS A O 1
ATOM 788 N N . ARG A 1 103 ? 8.730 -2.884 14.008 1.00 65.12 103 ARG A N 1
ATOM 789 C CA . ARG A 1 103 ? 8.236 -1.511 14.252 1.00 65.12 103 ARG A CA 1
ATOM 790 C C . ARG A 1 103 ? 6.948 -1.189 13.479 1.00 65.12 103 ARG A C 1
ATOM 792 O O . ARG A 1 103 ? 6.179 -0.346 13.927 1.00 65.12 103 ARG A O 1
ATOM 799 N N . PHE A 1 104 ? 6.713 -1.883 12.368 1.00 66.50 104 PHE A N 1
ATOM 800 C CA . PHE A 1 104 ? 5.595 -1.676 11.449 1.00 66.50 104 PHE A CA 1
ATOM 801 C C . PHE A 1 104 ? 4.684 -2.906 11.328 1.00 66.50 104 PHE A C 1
ATOM 803 O O . PHE A 1 104 ? 3.954 -3.044 10.353 1.00 66.50 104 PHE A O 1
ATOM 810 N N . ASP A 1 105 ? 4.642 -3.756 12.361 1.00 77.62 105 ASP A N 1
ATOM 811 C CA . ASP A 1 105 ? 3.680 -4.870 12.436 1.00 77.62 105 ASP A CA 1
ATOM 812 C C . ASP A 1 105 ? 2.213 -4.421 12.545 1.00 77.62 105 ASP A C 1
ATOM 814 O O . ASP A 1 105 ? 1.294 -5.233 12.552 1.00 77.62 105 ASP A O 1
ATOM 818 N N . SER A 1 106 ? 1.986 -3.115 12.681 1.00 87.69 106 SER A N 1
ATOM 819 C CA . SER A 1 106 ? 0.666 -2.497 12.744 1.00 87.69 106 SER A CA 1
ATOM 820 C C . SER A 1 106 ? 0.354 -1.655 11.507 1.00 87.69 106 SER A C 1
ATOM 822 O O . SER A 1 106 ? -0.392 -0.688 11.631 1.00 87.69 106 SER A O 1
ATOM 824 N N . VAL A 1 107 ? 0.955 -1.931 10.350 1.00 93.31 107 VAL A N 1
ATOM 825 C CA . VAL A 1 107 ? 0.574 -1.286 9.080 1.00 93.31 107 VAL A CA 1
ATOM 826 C C . VAL A 1 107 ? -0.708 -1.931 8.550 1.00 93.31 107 VAL A C 1
ATOM 828 O O . VAL A 1 107 ? -0.935 -3.120 8.760 1.00 93.31 107 VAL A O 1
ATOM 831 N N . ALA A 1 108 ? -1.572 -1.147 7.904 1.00 95.38 108 ALA A N 1
ATOM 832 C CA . ALA A 1 108 ? -2.769 -1.686 7.264 1.00 95.38 108 ALA A CA 1
ATOM 833 C C . ALA A 1 108 ? -2.369 -2.662 6.138 1.00 95.38 108 ALA A C 1
ATOM 835 O O . ALA A 1 108 ? -1.475 -2.334 5.351 1.00 95.38 108 ALA A O 1
ATOM 836 N N . PRO A 1 109 ? -2.991 -3.848 6.035 1.00 95.06 109 PRO A N 1
ATOM 837 C CA . PRO A 1 109 ? -2.575 -4.867 5.072 1.00 95.06 109 PRO A CA 1
ATOM 838 C C . PRO A 1 109 ? -2.626 -4.363 3.622 1.00 95.06 109 PRO A C 1
ATOM 840 O O . PRO A 1 109 ? -1.762 -4.716 2.826 1.00 95.06 109 PRO A O 1
ATOM 843 N N . GLU A 1 110 ? -3.572 -3.485 3.286 1.00 96.12 110 GLU A N 1
ATOM 844 C CA . GLU A 1 110 ? -3.682 -2.821 1.983 1.00 96.12 110 GLU A CA 1
ATOM 845 C C . GLU A 1 110 ? -2.421 -2.013 1.654 1.00 96.12 110 GLU A C 1
ATOM 847 O O . GLU A 1 110 ? -1.824 -2.182 0.592 1.00 96.12 110 GLU A O 1
ATOM 852 N N . VAL A 1 111 ? -1.984 -1.171 2.595 1.00 96.62 111 VAL A N 1
ATOM 853 C CA . VAL A 1 111 ? -0.773 -0.347 2.470 1.00 96.62 111 VAL A CA 1
ATOM 854 C C . VAL A 1 111 ? 0.455 -1.236 2.362 1.00 96.62 111 VAL A C 1
ATOM 856 O O . VAL A 1 111 ? 1.360 -0.952 1.580 1.00 96.62 111 VAL A O 1
ATOM 859 N N . ALA A 1 112 ? 0.473 -2.340 3.111 1.00 96.44 112 ALA A N 1
ATOM 860 C CA . ALA A 1 112 ? 1.586 -3.262 3.069 1.00 96.44 112 ALA A CA 1
ATOM 861 C C . ALA A 1 112 ? 1.712 -3.948 1.700 1.00 96.44 112 ALA A C 1
ATOM 863 O O . ALA A 1 112 ? 2.796 -3.976 1.116 1.00 96.44 112 ALA A O 1
ATOM 864 N N . PHE A 1 113 ? 0.598 -4.426 1.140 1.00 97.62 113 PHE A N 1
ATOM 865 C CA . PHE A 1 113 ? 0.574 -5.001 -0.203 1.00 97.62 113 PHE A CA 1
ATOM 866 C C . PHE A 1 113 ? 0.921 -3.984 -1.291 1.00 97.62 113 PHE A C 1
ATOM 868 O O . PHE A 1 113 ? 1.678 -4.318 -2.206 1.00 97.62 113 PHE A O 1
ATOM 875 N N . LEU A 1 114 ? 0.446 -2.743 -1.177 1.00 97.44 114 LEU A N 1
ATOM 876 C CA . LEU A 1 114 ? 0.833 -1.663 -2.084 1.00 97.44 114 LEU A CA 1
ATOM 877 C C . LEU A 1 114 ? 2.339 -1.400 -2.035 1.00 97.44 114 LEU A C 1
ATOM 879 O O . LEU A 1 114 ? 2.982 -1.416 -3.079 1.00 97.44 114 LEU A O 1
ATOM 883 N N . ALA A 1 115 ? 2.921 -1.258 -0.841 1.00 97.19 115 ALA A N 1
ATOM 884 C CA . ALA A 1 115 ? 4.358 -1.050 -0.681 1.00 97.19 115 ALA A CA 1
ATOM 885 C C . ALA A 1 115 ? 5.169 -2.201 -1.295 1.00 97.19 115 ALA A C 1
ATOM 887 O O . ALA A 1 115 ? 6.099 -1.958 -2.057 1.00 97.19 115 ALA A O 1
ATOM 888 N N . THR A 1 116 ? 4.782 -3.459 -1.051 1.00 97.31 116 THR A N 1
ATOM 889 C CA . THR A 1 116 ? 5.459 -4.599 -1.697 1.00 97.31 116 THR A CA 1
ATOM 890 C C . THR A 1 116 ? 5.308 -4.605 -3.213 1.00 97.31 116 THR A C 1
ATOM 892 O O . THR A 1 116 ? 6.257 -4.942 -3.912 1.00 97.31 116 THR A O 1
ATOM 895 N N . SER A 1 117 ? 4.159 -4.179 -3.735 1.00 97.62 117 SER A N 1
ATOM 896 C CA . SER A 1 117 ? 3.939 -4.097 -5.178 1.00 97.62 117 SER A CA 1
ATOM 897 C C . SER A 1 117 ? 4.772 -2.994 -5.820 1.00 97.62 117 SER A C 1
ATOM 899 O O . SER A 1 117 ? 5.345 -3.218 -6.880 1.00 97.62 117 SER A O 1
ATOM 901 N N . VAL A 1 118 ? 4.927 -1.850 -5.151 1.00 97.00 118 VAL A N 1
ATOM 902 C CA . VAL A 1 118 ? 5.842 -0.785 -5.583 1.00 97.00 118 VAL A CA 1
ATOM 903 C C . VAL A 1 118 ? 7.290 -1.278 -5.589 1.00 97.00 118 VAL A C 1
ATOM 905 O O . VAL A 1 118 ? 7.992 -1.045 -6.564 1.00 97.00 118 VAL A O 1
ATOM 908 N N . ILE A 1 119 ? 7.732 -2.029 -4.574 1.00 96.75 119 ILE A N 1
ATOM 909 C CA . ILE A 1 119 ? 9.085 -2.621 -4.566 1.00 96.75 119 ILE A CA 1
ATOM 910 C C . ILE A 1 119 ? 9.275 -3.573 -5.754 1.00 96.75 119 ILE A C 1
ATOM 912 O O . ILE A 1 119 ? 10.311 -3.527 -6.412 1.00 96.75 119 ILE A O 1
ATOM 916 N N . VAL A 1 120 ? 8.279 -4.408 -6.070 1.00 96.88 120 VAL A N 1
ATOM 917 C CA . VAL A 1 120 ? 8.326 -5.263 -7.268 1.00 96.88 120 VAL A CA 1
ATOM 918 C C . VAL A 1 120 ? 8.444 -4.428 -8.538 1.00 96.88 120 VAL A C 1
ATOM 920 O O . VAL A 1 120 ? 9.302 -4.723 -9.361 1.00 96.88 120 VAL A O 1
ATOM 923 N N . LEU A 1 121 ? 7.638 -3.376 -8.687 1.00 95.56 121 LEU A N 1
ATOM 924 C CA . LEU A 1 121 ? 7.702 -2.485 -9.848 1.00 95.56 121 LEU A CA 1
ATOM 925 C C . LEU A 1 121 ? 9.074 -1.815 -9.974 1.00 95.56 121 LEU A C 1
ATOM 927 O O . LEU A 1 121 ? 9.638 -1.799 -11.063 1.00 95.56 121 LEU A O 1
ATOM 931 N N . LYS A 1 122 ? 9.661 -1.358 -8.861 1.00 94.88 122 LYS A N 1
ATOM 932 C CA . LYS A 1 122 ? 11.032 -0.833 -8.837 1.00 94.88 122 LYS A CA 1
ATOM 933 C C . LYS A 1 122 ? 12.046 -1.878 -9.306 1.00 94.88 122 LYS A C 1
ATOM 935 O O . LYS A 1 122 ? 12.896 -1.571 -10.134 1.00 94.88 122 LYS A O 1
ATOM 940 N N . MET A 1 123 ? 11.955 -3.114 -8.807 1.00 94.31 123 MET A N 1
ATOM 941 C CA . MET A 1 123 ? 12.855 -4.202 -9.209 1.00 94.31 123 MET A CA 1
ATOM 942 C C . MET A 1 123 ? 12.709 -4.578 -10.687 1.00 94.31 123 MET A C 1
ATOM 944 O O . MET A 1 123 ? 13.706 -4.950 -11.298 1.00 94.31 123 MET A O 1
ATOM 948 N N . VAL A 1 124 ? 11.498 -4.502 -11.244 1.00 93.69 124 VAL A N 1
ATOM 949 C CA . VAL A 1 124 ? 11.209 -4.878 -12.635 1.00 93.69 124 VAL A CA 1
ATOM 950 C C . VAL A 1 124 ? 11.607 -3.776 -13.613 1.00 93.69 124 VAL A C 1
ATOM 952 O O . VAL A 1 124 ? 12.370 -4.058 -14.528 1.00 93.69 124 VAL A O 1
ATOM 955 N N . TYR A 1 125 ? 11.122 -2.547 -13.414 1.00 92.19 125 TYR A N 1
ATOM 956 C CA . TYR A 1 125 ? 11.310 -1.451 -14.373 1.00 92.19 125 TYR A CA 1
ATOM 957 C C . TYR A 1 125 ? 12.578 -0.637 -14.137 1.00 92.19 125 TYR A C 1
ATOM 959 O O . TYR A 1 125 ? 13.115 -0.059 -15.071 1.00 92.19 125 TYR A O 1
ATOM 967 N N . GLY A 1 126 ? 13.108 -0.619 -12.911 1.00 91.00 126 GLY A N 1
ATOM 968 C CA . GLY A 1 126 ? 14.270 0.222 -12.642 1.00 91.00 126 GLY A CA 1
ATOM 969 C C . GLY A 1 126 ? 13.945 1.668 -12.271 1.00 91.00 126 GLY A C 1
ATOM 970 O O . GLY A 1 126 ? 14.739 2.566 -12.540 1.00 91.00 126 GLY A O 1
ATOM 971 N N . LEU A 1 127 ? 12.816 1.895 -11.582 1.00 90.25 127 LEU A N 1
ATOM 972 C CA . LEU A 1 127 ? 12.360 3.206 -11.068 1.00 90.25 127 LEU A CA 1
ATOM 973 C C . LEU A 1 127 ? 13.272 3.804 -9.962 1.00 90.25 127 LEU A C 1
ATOM 975 O O . LEU A 1 127 ? 12.841 4.561 -9.089 1.00 90.25 127 LEU A O 1
ATOM 979 N N . ASP A 1 128 ? 14.531 3.386 -9.924 1.00 87.38 128 ASP A N 1
ATOM 980 C CA . ASP A 1 128 ? 15.611 3.799 -9.039 1.00 87.38 128 ASP A CA 1
ATOM 981 C C . ASP A 1 128 ? 16.810 4.322 -9.847 1.00 87.38 128 ASP A C 1
ATOM 983 O O . ASP A 1 128 ? 17.950 4.145 -9.428 1.00 87.38 128 ASP A O 1
ATOM 987 N N . THR A 1 129 ? 16.547 4.977 -10.989 1.00 86.69 129 THR A N 1
ATOM 988 C CA . THR A 1 129 ? 17.508 5.553 -11.965 1.00 86.69 129 THR A CA 1
ATOM 989 C C . THR A 1 129 ? 18.286 4.543 -12.810 1.00 86.69 129 THR A C 1
ATOM 991 O O . THR A 1 129 ? 19.015 4.933 -13.721 1.00 86.69 129 THR A O 1
ATOM 994 N N . LYS A 1 130 ? 18.127 3.246 -12.540 1.00 88.62 130 LYS A N 1
ATOM 995 C CA . LYS A 1 130 ? 18.831 2.170 -13.236 1.00 88.62 130 LYS A CA 1
ATOM 996 C C . LYS A 1 130 ? 17.859 1.393 -14.103 1.00 88.62 130 LYS A C 1
ATOM 998 O O . LYS A 1 130 ? 17.099 0.595 -13.576 1.00 88.62 130 LYS A O 1
ATOM 1003 N N . THR A 1 131 ? 17.930 1.564 -15.417 1.00 87.38 131 THR A N 1
ATOM 1004 C CA . THR A 1 131 ? 17.079 0.834 -16.366 1.00 87.38 131 THR A CA 1
ATOM 1005 C C . THR A 1 131 ? 17.315 -0.675 -16.276 1.00 87.38 131 THR A C 1
ATOM 1007 O O . THR A 1 131 ? 18.459 -1.135 -16.373 1.00 87.38 131 THR A O 1
ATOM 1010 N N . ARG A 1 132 ? 16.235 -1.446 -16.118 1.00 88.50 132 ARG A N 1
ATOM 1011 C CA . ARG A 1 132 ? 16.265 -2.914 -16.059 1.00 88.50 132 ARG A CA 1
ATOM 1012 C C . ARG A 1 132 ? 15.395 -3.503 -17.160 1.00 88.50 132 ARG A C 1
ATOM 1014 O O . ARG A 1 132 ? 14.340 -2.966 -17.477 1.00 88.50 132 ARG A O 1
ATOM 1021 N N . ALA A 1 133 ? 15.832 -4.621 -17.730 1.00 88.25 133 ALA A N 1
ATOM 1022 C CA . ALA A 1 133 ? 15.087 -5.328 -18.766 1.00 88.25 133 ALA A CA 1
ATOM 1023 C C . ALA A 1 133 ? 15.157 -6.839 -18.547 1.00 88.25 133 ALA A C 1
ATOM 1025 O O . ALA A 1 133 ? 16.175 -7.371 -18.103 1.00 88.25 133 ALA A O 1
ATOM 1026 N N . ALA A 1 134 ? 14.070 -7.542 -18.870 1.00 88.62 134 ALA A N 1
ATOM 1027 C CA . ALA A 1 134 ? 14.032 -8.997 -18.811 1.00 88.62 134 ALA A CA 1
ATOM 1028 C C . ALA A 1 134 ? 15.043 -9.589 -19.807 1.00 88.62 134 ALA A C 1
ATOM 1030 O O . ALA A 1 134 ? 14.931 -9.376 -21.013 1.00 88.62 134 ALA A O 1
ATOM 1031 N N . CYS A 1 135 ? 16.027 -10.340 -19.309 1.00 83.38 135 CYS A N 1
ATOM 1032 C CA . CYS A 1 135 ? 17.044 -10.954 -20.168 1.00 83.38 135 CYS A CA 1
ATOM 1033 C C . CYS A 1 135 ? 16.590 -12.280 -20.794 1.00 83.38 135 CYS A C 1
ATOM 1035 O O . CYS A 1 135 ? 17.151 -12.693 -21.807 1.00 83.38 135 CYS A O 1
ATOM 1037 N N . ASP A 1 136 ? 15.618 -12.965 -20.186 1.00 87.19 136 ASP A N 1
ATOM 1038 C CA . ASP A 1 136 ? 15.142 -14.279 -20.619 1.00 87.19 136 ASP A CA 1
ATOM 1039 C C . ASP A 1 136 ? 13.611 -14.301 -20.699 1.00 87.19 136 ASP A C 1
ATOM 1041 O O . ASP A 1 136 ? 12.912 -13.695 -19.892 1.00 87.19 136 ASP A O 1
ATOM 1045 N N . SER A 1 137 ? 13.094 -15.068 -21.652 1.00 86.88 137 SER A N 1
ATOM 1046 C CA . SER A 1 137 ? 11.688 -15.456 -21.756 1.00 86.88 137 SER A CA 1
ATOM 1047 C C . SER A 1 137 ? 11.156 -16.189 -20.518 1.00 86.88 137 SER A C 1
ATOM 1049 O O . SER A 1 137 ? 9.955 -16.157 -20.258 1.00 86.88 137 SER A O 1
ATOM 1051 N N . ALA A 1 138 ? 12.033 -16.848 -19.751 1.00 89.12 138 ALA A N 1
ATOM 1052 C CA . ALA A 1 138 ? 11.674 -17.484 -18.486 1.00 89.12 138 ALA A CA 1
ATOM 1053 C C . ALA A 1 138 ? 11.542 -16.487 -17.318 1.00 89.12 138 ALA A C 1
ATOM 1055 O O . ALA A 1 138 ? 11.005 -16.845 -16.264 1.00 89.12 138 ALA A O 1
ATOM 1056 N N . ASP A 1 139 ? 12.028 -15.251 -17.481 1.00 88.75 139 ASP A N 1
ATOM 1057 C CA . ASP A 1 139 ? 11.918 -14.217 -16.460 1.00 88.75 139 ASP A CA 1
ATOM 1058 C C . ASP A 1 139 ? 10.447 -13.789 -16.317 1.00 88.75 139 ASP A C 1
ATOM 1060 O O . ASP A 1 139 ? 9.823 -13.381 -17.299 1.00 88.75 139 ASP A O 1
ATOM 1064 N N . PRO A 1 140 ? 9.849 -13.838 -15.111 1.00 88.31 140 PRO A N 1
ATOM 1065 C CA . PRO A 1 140 ? 8.481 -13.368 -14.903 1.00 88.31 140 PRO A CA 1
ATOM 1066 C C . PRO A 1 140 ? 8.272 -11.886 -15.254 1.00 88.31 140 PRO A C 1
ATOM 1068 O O . PRO A 1 140 ? 7.120 -11.480 -15.418 1.00 88.31 140 PRO A O 1
ATOM 1071 N N . ALA A 1 141 ? 9.341 -11.088 -15.345 1.00 89.88 141 ALA A N 1
ATOM 1072 C CA . ALA A 1 141 ? 9.288 -9.719 -15.837 1.00 89.88 141 ALA A CA 1
ATOM 1073 C C . ALA A 1 141 ? 8.948 -9.639 -17.335 1.00 89.88 141 ALA A C 1
ATOM 1075 O O . ALA A 1 141 ? 8.347 -8.655 -17.741 1.00 89.88 141 ALA A O 1
ATOM 1076 N N . ALA A 1 142 ? 9.234 -10.666 -18.147 1.00 90.25 142 ALA A N 1
ATOM 1077 C CA . ALA A 1 142 ? 8.933 -10.659 -19.585 1.00 90.25 142 ALA A CA 1
ATOM 1078 C C . ALA A 1 142 ? 7.422 -10.574 -19.895 1.00 90.25 142 ALA A C 1
ATOM 1080 O O . ALA A 1 142 ? 7.020 -10.115 -20.961 1.00 90.25 142 ALA A O 1
ATOM 1081 N N . ASP A 1 143 ? 6.572 -10.986 -18.951 1.00 90.38 143 ASP A N 1
ATOM 1082 C CA . ASP A 1 143 ? 5.110 -10.904 -19.058 1.00 90.38 143 ASP A CA 1
ATOM 1083 C C . ASP A 1 143 ? 4.532 -9.554 -18.580 1.00 90.38 143 ASP A C 1
ATOM 1085 O O . ASP A 1 143 ? 3.310 -9.372 -18.569 1.00 90.38 143 ASP A O 1
ATOM 1089 N N . MET A 1 144 ? 5.366 -8.630 -18.098 1.00 90.94 144 MET A N 1
ATOM 1090 C CA . MET A 1 144 ? 4.924 -7.294 -17.685 1.00 90.94 144 MET A CA 1
ATOM 1091 C C . MET A 1 144 ? 4.752 -6.381 -18.918 1.00 90.94 144 MET A C 1
ATOM 1093 O O . MET A 1 144 ? 5.327 -6.672 -19.968 1.00 90.94 144 MET A O 1
ATOM 1097 N N . PRO A 1 145 ? 3.913 -5.330 -18.850 1.00 91.19 145 PRO A N 1
ATOM 1098 C CA . PRO A 1 145 ? 3.791 -4.344 -19.929 1.00 91.19 145 PRO A CA 1
ATOM 1099 C C . PRO A 1 145 ? 5.049 -3.474 -20.041 1.00 91.19 145 PRO A C 1
ATOM 1101 O O . PRO A 1 145 ? 5.862 -3.446 -19.121 1.00 91.19 145 PRO A O 1
ATOM 1104 N N . CYS A 1 146 ? 5.224 -2.769 -21.163 1.00 90.06 146 CYS A N 1
ATOM 1105 C CA . CYS A 1 146 ? 6.317 -1.804 -21.295 1.00 90.06 146 CYS A CA 1
ATOM 1106 C C . CYS A 1 146 ? 6.213 -0.716 -20.214 1.00 90.06 146 CYS A C 1
ATOM 1108 O O . CYS A 1 146 ? 5.108 -0.362 -19.799 1.00 90.06 146 CYS A O 1
ATOM 1110 N N . GLU A 1 147 ? 7.348 -0.179 -19.766 1.00 90.75 147 GLU A N 1
ATOM 1111 C CA . GLU A 1 147 ? 7.385 0.887 -18.759 1.00 90.75 147 GLU A CA 1
ATOM 1112 C C . GLU A 1 147 ? 6.547 2.096 -19.194 1.00 90.75 147 GLU A C 1
ATOM 1114 O O . GLU A 1 147 ? 5.685 2.555 -18.447 1.00 90.75 147 GLU A O 1
ATOM 1119 N N . GLU A 1 148 ? 6.712 2.541 -20.440 1.00 91.81 148 GLU A N 1
ATOM 1120 C CA . GLU A 1 148 ? 5.959 3.663 -21.009 1.00 91.81 148 GLU A CA 1
ATOM 1121 C C . GLU A 1 148 ? 4.445 3.397 -21.022 1.00 91.81 148 GLU A C 1
ATOM 1123 O O . GLU A 1 148 ? 3.656 4.248 -20.604 1.00 91.81 148 GLU A O 1
ATOM 1128 N N . ASP A 1 149 ? 4.032 2.193 -21.434 1.00 91.62 149 ASP A N 1
ATOM 1129 C CA . ASP A 1 149 ? 2.624 1.779 -21.465 1.00 91.62 149 ASP A CA 1
ATOM 1130 C C . ASP A 1 149 ? 2.025 1.716 -20.057 1.00 91.62 149 ASP A C 1
ATOM 1132 O O . ASP A 1 149 ? 0.872 2.103 -19.833 1.00 91.62 149 ASP A O 1
ATOM 1136 N N . PHE A 1 150 ? 2.815 1.241 -19.093 1.00 92.06 150 PHE A N 1
ATOM 1137 C CA . PHE A 1 150 ? 2.434 1.172 -17.692 1.00 92.06 150 PHE A CA 1
ATOM 1138 C C . PHE A 1 150 ? 2.265 2.570 -17.088 1.00 92.06 150 PHE A C 1
ATOM 1140 O O . PHE A 1 150 ? 1.244 2.846 -16.456 1.00 92.06 150 PHE A O 1
ATOM 1147 N N . LEU A 1 151 ? 3.215 3.477 -17.320 1.00 92.56 151 LEU A N 1
ATOM 1148 C CA . LEU A 1 151 ? 3.140 4.861 -16.852 1.00 92.56 151 LEU A CA 1
ATOM 1149 C C . LEU A 1 151 ? 1.983 5.618 -17.515 1.00 92.56 151 LEU A C 1
ATOM 1151 O O . LEU A 1 151 ? 1.252 6.343 -16.838 1.00 92.56 151 LEU A O 1
ATOM 1155 N N . ALA A 1 152 ? 1.760 5.413 -18.816 1.00 92.88 152 ALA A N 1
ATOM 1156 C CA . ALA A 1 152 ? 0.611 5.965 -19.525 1.00 92.88 152 ALA A CA 1
ATOM 1157 C C . ALA A 1 152 ? -0.712 5.454 -18.938 1.00 92.88 152 ALA A C 1
ATOM 1159 O O . ALA A 1 152 ? -1.665 6.221 -18.790 1.00 92.88 152 ALA A O 1
ATOM 1160 N N . LEU A 1 153 ? -0.778 4.177 -18.552 1.00 91.00 153 LEU A N 1
ATOM 1161 C CA . LEU A 1 153 ? -1.927 3.649 -17.829 1.00 91.00 153 LEU A CA 1
ATOM 1162 C C . LEU A 1 153 ? -2.083 4.299 -16.448 1.00 91.00 153 LEU A C 1
ATOM 1164 O O . LEU A 1 153 ? -3.201 4.664 -16.090 1.00 91.00 153 LEU A O 1
ATOM 1168 N N . LEU A 1 154 ? -1.010 4.464 -15.672 1.00 91.81 154 LEU A N 1
ATOM 1169 C CA . LEU A 1 154 ? -1.114 5.074 -14.343 1.00 91.81 154 LEU A CA 1
ATOM 1170 C C . LEU A 1 154 ? -1.645 6.506 -14.423 1.00 91.81 154 LEU A C 1
ATOM 1172 O O . LEU A 1 154 ? -2.457 6.889 -13.581 1.00 91.81 154 LEU A O 1
ATOM 1176 N N . LYS A 1 155 ? -1.247 7.257 -15.457 1.00 92.75 155 LYS A N 1
ATOM 1177 C CA . LYS A 1 155 ? -1.795 8.587 -15.760 1.00 92.75 155 LYS A CA 1
ATOM 1178 C C . LYS A 1 155 ? -3.292 8.521 -16.061 1.00 92.75 155 LYS A C 1
ATOM 1180 O O . LYS A 1 155 ? -4.061 9.189 -15.380 1.00 92.75 155 LYS A O 1
ATOM 1185 N N . LYS A 1 156 ? -3.722 7.634 -16.967 1.00 91.25 156 LYS A N 1
ATOM 1186 C CA . LYS A 1 156 ? -5.150 7.432 -17.292 1.00 91.25 156 LYS A CA 1
ATOM 1187 C C . LYS A 1 156 ? -5.985 7.042 -16.077 1.00 91.25 156 LYS A C 1
ATOM 1189 O O . LYS A 1 156 ? -7.104 7.515 -15.910 1.00 91.25 156 LYS A O 1
ATOM 1194 N N . LEU A 1 157 ? -5.457 6.168 -15.222 1.00 89.25 157 LEU A N 1
ATOM 1195 C CA . LEU A 1 157 ? -6.135 5.826 -13.979 1.00 89.25 157 LEU A CA 1
ATOM 1196 C C . LEU A 1 157 ? -6.171 7.020 -13.017 1.00 89.25 157 LEU A C 1
ATOM 1198 O O . LEU A 1 157 ? -7.144 7.172 -12.293 1.00 89.25 157 LEU A O 1
ATOM 1202 N N . GLY A 1 158 ? -5.130 7.858 -12.990 1.00 88.94 158 GLY A N 1
ATOM 1203 C CA . GLY A 1 158 ? -5.095 9.080 -12.180 1.00 88.94 158 GLY A CA 1
ATOM 1204 C C . GLY A 1 158 ? -6.162 10.077 -12.609 1.00 88.94 158 GLY A C 1
ATOM 1205 O O . GLY A 1 158 ? -6.871 10.614 -11.765 1.00 88.94 158 GLY A O 1
ATOM 1206 N N . GLU A 1 159 ? -6.325 10.251 -13.917 1.00 88.06 159 GLU A N 1
ATOM 1207 C CA . GLU A 1 159 ? -7.373 11.074 -14.523 1.00 88.06 159 GLU A CA 1
ATOM 1208 C C . GLU A 1 159 ? -8.774 10.520 -14.214 1.00 88.06 159 GLU A C 1
ATOM 1210 O O . GLU A 1 159 ? -9.657 11.271 -13.806 1.00 88.06 159 GLU A O 1
ATOM 1215 N N . ALA A 1 160 ? -8.969 9.201 -14.318 1.00 84.19 160 ALA A N 1
ATOM 1216 C CA . ALA A 1 160 ? -10.244 8.551 -13.998 1.00 84.19 160 ALA A CA 1
ATOM 1217 C C . ALA A 1 160 ? -10.590 8.590 -12.497 1.00 84.19 160 ALA A C 1
ATOM 1219 O O . ALA A 1 160 ? -11.757 8.696 -12.117 1.00 84.19 160 ALA A O 1
ATOM 1220 N N . ASP A 1 161 ? -9.583 8.490 -11.626 1.00 83.00 161 ASP A N 1
ATOM 1221 C CA . ASP A 1 161 ? -9.770 8.655 -10.185 1.00 83.00 161 ASP A CA 1
ATOM 1222 C C . ASP A 1 161 ? -10.097 10.118 -9.859 1.00 83.00 161 ASP A C 1
ATOM 1224 O O . ASP A 1 161 ? -10.954 10.374 -9.015 1.00 83.00 161 ASP A O 1
ATOM 1228 N N . ALA A 1 162 ? -9.462 11.077 -10.546 1.00 78.81 162 ALA A N 1
ATOM 1229 C CA . ALA A 1 162 ? -9.740 12.498 -10.379 1.00 78.81 162 ALA A CA 1
ATOM 1230 C C . ALA A 1 162 ? -11.201 12.820 -10.708 1.00 78.81 162 ALA A C 1
ATOM 1232 O O . ALA A 1 162 ? -11.860 13.396 -9.851 1.00 78.81 162 ALA A O 1
ATOM 1233 N N . SER A 1 163 ? -11.731 12.324 -11.833 1.00 71.00 163 SER A N 1
ATOM 1234 C CA . SER A 1 163 ? -13.139 12.532 -12.213 1.00 71.00 163 SER A CA 1
ATOM 1235 C C . SER A 1 163 ? -14.148 11.899 -11.244 1.00 71.00 163 SER A C 1
ATOM 1237 O O . SER A 1 163 ? -15.320 12.251 -11.222 1.00 71.00 163 SER A O 1
ATOM 1239 N N . CYS A 1 164 ? -13.732 10.906 -10.450 1.00 64.75 164 CYS A N 1
ATOM 1240 C CA . CYS A 1 164 ? -14.585 10.307 -9.417 1.00 64.75 164 CYS A CA 1
ATOM 1241 C C . CYS A 1 164 ? -14.427 10.986 -8.049 1.00 64.75 164 CYS A C 1
ATOM 1243 O O . CYS A 1 164 ? -15.294 10.849 -7.183 1.00 64.75 164 CYS A O 1
ATOM 1245 N N . ALA A 1 165 ? -13.297 11.660 -7.828 1.00 63.62 165 ALA A N 1
ATOM 1246 C CA . ALA A 1 165 ? -12.920 12.301 -6.573 1.00 63.62 165 ALA A CA 1
ATOM 1247 C C . ALA A 1 165 ? -13.397 13.757 -6.474 1.00 63.62 165 ALA A C 1
ATOM 1249 O O . ALA A 1 165 ? -13.109 14.422 -5.475 1.00 63.62 165 ALA A O 1
ATOM 1250 N N . ASP A 1 166 ? -14.145 14.236 -7.467 1.00 64.44 166 ASP A N 1
ATOM 1251 C CA . ASP A 1 166 ? -14.649 15.608 -7.540 1.00 64.44 166 ASP A CA 1
ATOM 1252 C C . ASP A 1 166 ? -15.590 15.981 -6.390 1.00 64.44 166 ASP A C 1
ATOM 1254 O O . ASP A 1 166 ? -15.889 17.147 -6.218 1.00 64.44 166 ASP A O 1
ATOM 1258 N N . PHE A 1 167 ? -16.016 15.050 -5.531 1.00 72.25 167 PHE A N 1
ATOM 1259 C CA . PHE A 1 167 ? -16.819 15.379 -4.341 1.00 72.25 167 PHE A CA 1
ATOM 1260 C C . PHE A 1 167 ? -16.229 14.853 -3.030 1.00 72.25 167 PHE A C 1
ATOM 1262 O O . PHE A 1 167 ? -16.948 14.675 -2.042 1.00 72.25 167 PHE A O 1
ATOM 1269 N N . ASP A 1 168 ? -14.918 14.596 -2.985 1.00 72.19 168 ASP A N 1
ATOM 1270 C CA . ASP A 1 168 ? -14.273 14.215 -1.732 1.00 72.19 168 ASP A CA 1
ATOM 1271 C C . ASP A 1 168 ? -14.195 15.401 -0.756 1.00 72.19 168 ASP A C 1
ATOM 1273 O O . ASP A 1 168 ? -13.672 16.472 -1.055 1.00 72.19 168 ASP A O 1
ATOM 1277 N N . SER A 1 169 ? -14.640 15.154 0.474 1.00 71.06 169 SER A N 1
ATOM 1278 C CA . SER A 1 169 ? -14.537 16.035 1.642 1.00 71.06 169 SER A CA 1
ATOM 1279 C C . SER A 1 169 ? -13.134 16.590 1.928 1.00 71.06 169 SER A C 1
ATOM 1281 O O . SER A 1 169 ? -12.994 17.555 2.686 1.00 71.06 169 SER A O 1
ATOM 1283 N N . THR A 1 170 ? -12.090 15.962 1.385 1.00 70.00 170 THR A N 1
ATOM 1284 C CA . THR A 1 170 ? -10.699 16.397 1.548 1.00 70.00 170 THR A CA 1
ATOM 1285 C C . THR A 1 170 ? -10.318 17.537 0.604 1.00 70.00 170 THR A C 1
ATOM 1287 O O . THR A 1 170 ? -9.465 18.355 0.963 1.00 70.00 170 THR A O 1
ATOM 1290 N N . ARG A 1 171 ? -10.963 17.636 -0.565 1.00 74.12 171 ARG A N 1
ATOM 1291 C CA . ARG A 1 171 ? -10.704 18.676 -1.561 1.00 74.12 171 ARG A CA 1
ATOM 1292 C C . ARG A 1 171 ? -11.625 19.864 -1.308 1.00 74.12 171 ARG A C 1
ATOM 1294 O O . ARG A 1 171 ? -12.834 19.727 -1.151 1.00 74.12 171 ARG A O 1
ATOM 1301 N N . LYS A 1 172 ? -11.040 21.059 -1.240 1.00 77.75 172 LYS A N 1
ATOM 1302 C CA . LYS A 1 172 ? -11.814 22.302 -1.247 1.00 77.75 172 LYS A CA 1
ATOM 1303 C C . LYS A 1 172 ? -12.072 22.655 -2.698 1.00 77.75 172 LYS A C 1
ATOM 1305 O O . LYS A 1 172 ? -11.139 23.044 -3.389 1.00 77.75 172 LYS A O 1
ATOM 1310 N N . ILE A 1 173 ? -13.309 22.493 -3.132 1.00 80.00 173 ILE A N 1
ATOM 1311 C CA . ILE A 1 173 ? -13.722 22.876 -4.476 1.00 80.00 173 ILE A CA 1
ATOM 1312 C C . ILE A 1 173 ? -14.467 24.189 -4.342 1.00 80.00 173 ILE A C 1
ATOM 1314 O O . ILE A 1 173 ? -15.410 24.305 -3.553 1.00 80.00 173 ILE A O 1
ATOM 1318 N N . HIS A 1 174 ? -13.977 25.200 -5.045 1.00 83.19 174 HIS A N 1
ATOM 1319 C CA . HIS A 1 174 ? -14.658 26.475 -5.132 1.00 83.19 174 HIS A CA 1
ATOM 1320 C C . HIS A 1 174 ? -15.752 26.354 -6.189 1.00 83.19 174 HIS A C 1
ATOM 1322 O O . HIS A 1 174 ? -15.520 25.831 -7.273 1.00 83.19 174 HIS A O 1
ATOM 1328 N N . PHE A 1 175 ? -16.955 26.829 -5.862 1.00 82.00 175 PHE A N 1
ATOM 1329 C CA . PHE A 1 175 ? -18.097 26.790 -6.779 1.00 82.00 175 PHE A CA 1
ATOM 1330 C C . PHE A 1 175 ? -17.813 27.514 -8.106 1.00 82.00 175 PHE A C 1
ATOM 1332 O O . PHE A 1 175 ? -18.357 27.144 -9.136 1.00 82.00 175 PHE A O 1
ATOM 1339 N N . GLU A 1 176 ? -16.936 28.517 -8.074 1.00 88.38 176 GLU A N 1
ATOM 1340 C CA . GLU A 1 176 ? -16.534 29.315 -9.237 1.00 88.38 176 GLU A CA 1
ATOM 1341 C C . GLU A 1 176 ? -15.692 28.529 -10.256 1.00 88.38 176 GLU A C 1
ATOM 1343 O O . GLU A 1 176 ? -15.658 28.913 -11.421 1.00 88.38 176 GLU A O 1
ATOM 1348 N N . ASP A 1 177 ? -15.061 27.427 -9.837 1.00 86.69 177 ASP A N 1
ATOM 1349 C CA . ASP A 1 177 ? -14.172 26.618 -10.682 1.00 86.69 177 ASP A CA 1
ATOM 1350 C C . ASP A 1 177 ? -14.889 25.412 -11.323 1.00 86.69 177 ASP A C 1
ATOM 1352 O O . ASP A 1 177 ? -14.280 24.663 -12.087 1.00 86.69 177 ASP A O 1
ATOM 1356 N N . LEU A 1 178 ? -16.165 25.183 -10.991 1.00 85.56 178 LEU A N 1
ATOM 1357 C CA . LEU A 1 178 ? -16.944 24.048 -11.486 1.00 85.56 178 LEU A CA 1
ATOM 1358 C C . LEU A 1 178 ? -17.601 24.379 -12.832 1.00 85.56 178 LEU A C 1
ATOM 1360 O O . LEU A 1 178 ? -18.319 25.370 -12.961 1.00 85.56 178 LEU A O 1
ATOM 1364 N N . ASP A 1 179 ? -17.390 23.507 -13.817 1.00 89.75 179 ASP A N 1
ATOM 1365 C CA . ASP A 1 179 ? -18.124 23.546 -15.084 1.00 89.75 179 ASP A CA 1
ATOM 1366 C C . ASP A 1 179 ? -19.596 23.144 -14.880 1.00 89.75 179 ASP A C 1
ATOM 1368 O O . ASP A 1 179 ? -19.938 22.477 -13.902 1.00 89.75 179 ASP A O 1
ATOM 1372 N N . VAL A 1 180 ? -20.472 23.522 -15.811 1.00 90.06 180 VAL A N 1
ATOM 1373 C CA . VAL A 1 180 ? -21.917 23.244 -15.753 1.00 90.06 180 VAL A CA 1
ATOM 1374 C C . VAL A 1 180 ? -22.184 21.744 -15.606 1.00 90.06 180 VAL A C 1
ATOM 1376 O O . VAL A 1 180 ? -22.967 21.351 -14.744 1.00 90.06 180 VAL A O 1
ATOM 1379 N N . ASP A 1 181 ? -21.464 20.911 -16.359 1.00 87.38 181 ASP A N 1
ATOM 1380 C CA . ASP A 1 181 ? -21.587 19.451 -16.278 1.00 87.38 181 ASP A CA 1
ATOM 1381 C C . ASP A 1 181 ? -21.181 18.923 -14.887 1.00 87.38 181 ASP A C 1
ATOM 1383 O O . ASP A 1 181 ? -21.847 18.062 -14.312 1.00 87.38 181 ASP A O 1
ATOM 1387 N N . ALA A 1 182 ? -20.131 19.495 -14.290 1.00 84.62 182 ALA A N 1
ATOM 1388 C CA . ALA A 1 182 ? -19.673 19.118 -12.954 1.00 84.62 182 ALA A CA 1
ATOM 1389 C C . ALA A 1 182 ? -20.637 19.591 -11.849 1.00 84.62 182 ALA A C 1
ATOM 1391 O O . ALA A 1 182 ? -20.779 18.928 -10.817 1.00 84.62 182 ALA A O 1
ATOM 1392 N N . ILE A 1 183 ? -21.331 20.717 -12.059 1.00 88.44 183 ILE A N 1
ATOM 1393 C CA . ILE A 1 183 ? -22.422 21.171 -11.186 1.00 88.44 183 ILE A CA 1
ATOM 1394 C C . ILE A 1 183 ? -23.589 20.182 -11.251 1.00 88.44 183 ILE A C 1
ATOM 1396 O O . ILE A 1 183 ? -24.128 19.817 -10.205 1.00 88.44 183 ILE A O 1
ATOM 1400 N N . ASP A 1 184 ? -23.965 19.712 -12.439 1.00 87.19 184 ASP A N 1
ATOM 1401 C CA . ASP A 1 184 ? -25.039 18.727 -12.592 1.00 87.19 184 ASP A CA 1
ATOM 1402 C C . ASP A 1 184 ? -24.675 17.383 -11.941 1.00 87.19 184 ASP A C 1
ATOM 1404 O O . ASP A 1 184 ? -25.491 16.808 -11.211 1.00 87.19 184 ASP A O 1
ATOM 1408 N N . ASP A 1 185 ? -23.430 16.925 -12.092 1.00 84.44 185 ASP A N 1
ATOM 1409 C CA . ASP A 1 185 ? -22.917 15.740 -11.396 1.00 84.44 185 ASP A CA 1
ATOM 1410 C C . ASP A 1 185 ? -22.921 15.918 -9.869 1.00 84.44 185 ASP A C 1
ATOM 1412 O O . ASP A 1 185 ? -23.285 14.994 -9.127 1.00 84.44 185 ASP A O 1
ATOM 1416 N N . TYR A 1 186 ? -22.589 17.118 -9.380 1.00 85.88 186 TYR A N 1
ATOM 1417 C CA . TYR A 1 186 ? -22.671 17.453 -7.958 1.00 85.88 186 TYR A CA 1
ATOM 1418 C C . TYR A 1 186 ? -24.108 17.404 -7.449 1.00 85.88 186 TYR A C 1
ATOM 1420 O O . TYR A 1 186 ? -24.376 16.824 -6.396 1.00 85.88 186 TYR A O 1
ATOM 1428 N N . LEU A 1 187 ? -25.054 17.979 -8.193 1.00 86.81 187 LEU A N 1
ATOM 1429 C CA . LEU A 1 187 ? -26.469 17.965 -7.835 1.00 86.81 187 LEU A CA 1
ATOM 1430 C C . LEU A 1 187 ? -27.026 16.537 -7.847 1.00 86.81 187 LEU A C 1
ATOM 1432 O O . LEU A 1 187 ? -27.734 16.158 -6.913 1.00 86.81 187 LEU A O 1
ATOM 1436 N N . ALA A 1 188 ? -26.639 15.714 -8.825 1.00 84.25 188 ALA A N 1
ATOM 1437 C CA . ALA A 1 188 ? -26.984 14.294 -8.876 1.00 84.25 188 ALA A CA 1
ATOM 1438 C C . ALA A 1 188 ? -26.405 13.516 -7.680 1.00 84.25 188 ALA A C 1
ATOM 1440 O O . ALA A 1 188 ? -27.042 12.607 -7.131 1.00 84.25 188 ALA A O 1
ATOM 1441 N N . PHE A 1 189 ? -25.187 13.865 -7.258 1.00 82.69 189 PHE A N 1
ATOM 1442 C CA . PHE A 1 189 ? -24.575 13.330 -6.049 1.00 82.69 189 PHE A CA 1
ATOM 1443 C C . PHE A 1 189 ? -25.326 13.773 -4.784 1.00 82.69 189 PHE A C 1
ATOM 1445 O O . PHE A 1 189 ? -25.635 12.925 -3.945 1.00 82.69 189 PHE A O 1
ATOM 1452 N N . CYS A 1 190 ? -25.657 15.061 -4.650 1.00 84.50 190 CYS A N 1
ATOM 1453 C CA . CYS A 1 190 ? -26.414 15.608 -3.526 1.00 84.50 190 CYS A CA 1
ATOM 1454 C C . CYS A 1 190 ? -27.798 14.984 -3.410 1.00 84.50 190 CYS A C 1
ATOM 1456 O O . CYS A 1 190 ? -28.177 14.598 -2.308 1.00 84.50 190 CYS A O 1
ATOM 1458 N N . ASP A 1 191 ? -28.517 14.828 -4.521 1.00 82.19 191 ASP A N 1
ATOM 1459 C CA . ASP A 1 191 ? -29.790 14.113 -4.545 1.00 82.19 191 ASP A CA 1
ATOM 1460 C C . ASP A 1 191 ? -29.598 12.700 -3.983 1.00 82.19 191 ASP A C 1
ATOM 1462 O O . ASP A 1 191 ? -30.198 12.333 -2.977 1.00 82.19 191 ASP A O 1
ATOM 1466 N N . ARG A 1 192 ? -28.632 11.934 -4.501 1.00 79.50 192 ARG A N 1
ATOM 1467 C CA . ARG A 1 192 ? -28.367 10.578 -3.994 1.00 79.50 192 ARG A CA 1
ATOM 1468 C C . ARG A 1 192 ? -27.993 10.538 -2.510 1.00 79.50 192 ARG A C 1
ATOM 1470 O O . ARG A 1 192 ? -28.372 9.598 -1.813 1.00 79.50 192 ARG A O 1
ATOM 1477 N N . ALA A 1 193 ? -27.189 11.490 -2.047 1.00 80.75 193 ALA A N 1
ATOM 1478 C CA . ALA A 1 193 ? -26.675 11.515 -0.683 1.00 80.75 193 ALA A CA 1
ATOM 1479 C C . ALA A 1 193 ? -27.720 12.001 0.336 1.00 80.75 193 ALA A C 1
ATOM 1481 O O . ALA A 1 193 ? -27.743 11.507 1.466 1.00 80.75 193 ALA A O 1
ATOM 1482 N N . LEU A 1 194 ? -28.569 12.958 -0.049 1.00 79.81 194 LEU A N 1
ATOM 1483 C CA . LEU A 1 194 ? -29.552 13.607 0.822 1.00 79.81 194 LEU A CA 1
ATOM 1484 C C . LEU A 1 194 ? -30.926 12.934 0.766 1.00 79.81 194 LEU A C 1
ATOM 1486 O O . LEU A 1 194 ? -31.617 12.914 1.788 1.00 79.81 194 LEU A O 1
ATOM 1490 N N . SER A 1 195 ? -31.297 12.324 -0.364 1.00 75.56 195 SER A N 1
ATOM 1491 C CA . SER A 1 195 ? -32.548 11.575 -0.559 1.00 75.56 195 SER A CA 1
ATOM 1492 C C . SER A 1 195 ? -32.524 10.212 0.139 1.00 75.56 195 SER A C 1
ATOM 1494 O O . SER A 1 195 ? -32.898 9.193 -0.435 1.00 75.56 195 SER A O 1
ATOM 1496 N N . GLY A 1 196 ? -32.063 10.168 1.396 1.00 66.38 196 GLY A N 1
ATOM 1497 C CA . GLY A 1 196 ? -32.059 8.967 2.230 1.00 66.38 196 GLY A CA 1
ATOM 1498 C C . GLY A 1 196 ? -33.431 8.266 2.261 1.00 66.38 196 GLY A C 1
ATOM 1499 O O . GLY A 1 196 ? -34.425 8.854 1.850 1.00 66.38 196 GLY A O 1
ATOM 1500 N N . PRO A 1 197 ? -33.527 7.024 2.775 1.00 59.75 197 PRO A N 1
ATOM 1501 C CA . PRO A 1 197 ? -34.698 6.133 2.645 1.00 59.75 197 PRO A CA 1
ATOM 1502 C C . PRO A 1 197 ? -35.944 6.559 3.460 1.00 59.75 197 PRO A C 1
ATOM 1504 O O . PRO A 1 197 ? -36.634 5.735 4.067 1.00 59.75 197 PRO A O 1
ATOM 1507 N N . THR A 1 198 ? -36.228 7.852 3.533 1.00 59.41 198 THR A N 1
ATOM 1508 C CA . THR A 1 198 ? -37.194 8.466 4.432 1.00 59.41 198 THR A CA 1
ATOM 1509 C C . THR A 1 198 ? -38.550 8.557 3.744 1.00 59.41 198 THR A C 1
ATOM 1511 O O . THR A 1 198 ? -38.714 9.229 2.735 1.00 59.41 198 THR A O 1
ATOM 1514 N N . LYS A 1 199 ? -39.555 7.900 4.329 1.00 57.28 199 LYS A N 1
ATOM 1515 C CA . LYS A 1 199 ? -40.930 7.792 3.805 1.00 57.28 199 LYS A CA 1
ATOM 1516 C C . LYS A 1 199 ? -41.723 9.112 3.772 1.00 57.28 199 LYS A C 1
ATOM 1518 O O . LYS A 1 199 ? -42.880 9.102 3.373 1.00 57.28 199 LYS A O 1
ATOM 1523 N N . GLU A 1 200 ? -41.135 10.224 4.209 1.00 58.28 200 GLU A N 1
ATOM 1524 C CA . GLU A 1 200 ? -41.793 11.539 4.282 1.00 58.28 200 GLU A CA 1
ATOM 1525 C C . GLU A 1 200 ? -41.687 12.350 2.974 1.00 58.28 200 GLU A C 1
ATOM 1527 O O . GLU A 1 200 ? -42.245 13.442 2.884 1.00 58.28 200 GLU A O 1
ATOM 1532 N N . GLN A 1 201 ? -41.023 11.816 1.942 1.00 58.94 201 GLN A N 1
ATOM 1533 C CA . GLN A 1 201 ? -40.830 12.499 0.656 1.00 58.94 201 GLN A CA 1
ATOM 1534 C C . GLN A 1 201 ? -42.107 12.641 -0.196 1.00 58.94 201 GLN A C 1
ATOM 1536 O O . GLN A 1 201 ? -42.122 13.463 -1.100 1.00 58.94 201 GLN A O 1
ATOM 1541 N N . ASP A 1 202 ? -43.223 11.984 0.145 1.00 64.50 202 ASP A N 1
ATOM 1542 C CA . ASP A 1 202 ? -44.462 11.996 -0.665 1.00 64.50 202 ASP A CA 1
ATOM 1543 C C . ASP A 1 202 ? -45.063 13.409 -0.876 1.00 64.50 202 ASP A C 1
ATOM 1545 O O . ASP A 1 202 ? -45.743 13.660 -1.866 1.00 64.50 202 ASP A O 1
ATOM 1549 N N . VAL A 1 203 ? -44.806 14.377 0.016 1.00 69.69 203 VAL A N 1
ATOM 1550 C CA . VAL A 1 203 ? -45.246 15.772 -0.201 1.00 69.69 203 VAL A CA 1
ATOM 1551 C C . VAL A 1 203 ? -44.253 16.548 -1.068 1.00 69.69 203 VAL A C 1
ATOM 1553 O O . VAL A 1 203 ? -44.673 17.270 -1.968 1.00 69.69 203 VAL A O 1
ATOM 1556 N N . LEU A 1 204 ? -42.948 16.403 -0.827 1.00 69.81 204 LEU A N 1
ATOM 1557 C CA . LEU A 1 204 ? -41.922 17.109 -1.601 1.00 69.81 204 LEU A CA 1
ATOM 1558 C C . LEU A 1 204 ? -41.845 16.588 -3.037 1.00 69.81 204 LEU A C 1
ATOM 1560 O O . LEU A 1 204 ? -41.788 17.399 -3.953 1.00 69.81 204 LEU A O 1
ATOM 1564 N N . ASP A 1 205 ? -41.988 15.280 -3.244 1.00 72.56 205 ASP A N 1
ATOM 1565 C CA . ASP A 1 205 ? -41.994 14.649 -4.567 1.00 72.56 205 ASP A CA 1
ATOM 1566 C C . ASP A 1 205 ? -43.160 15.137 -5.442 1.00 72.56 205 ASP A C 1
ATOM 1568 O O . ASP A 1 205 ? -43.054 15.167 -6.668 1.00 72.56 205 ASP A O 1
ATOM 1572 N N . ARG A 1 206 ? -44.277 15.566 -4.831 1.00 76.62 206 ARG A N 1
ATOM 1573 C CA . ARG A 1 206 ? -45.437 16.119 -5.555 1.00 76.62 206 ARG A CA 1
ATOM 1574 C C . ARG A 1 206 ? -45.220 17.543 -6.051 1.00 76.62 206 ARG A C 1
ATOM 1576 O O . ARG A 1 206 ? -45.753 17.894 -7.099 1.00 76.62 206 ARG A O 1
ATOM 1583 N N . PHE A 1 207 ? -44.499 18.369 -5.293 1.00 79.81 207 PHE A N 1
ATOM 1584 C CA . PHE A 1 207 ? -44.282 19.781 -5.633 1.00 79.81 207 PHE A CA 1
ATOM 1585 C C . PHE A 1 207 ? -42.937 20.028 -6.327 1.00 79.81 207 PHE A C 1
ATOM 1587 O O . PHE A 1 207 ? -42.824 20.968 -7.109 1.00 79.81 207 PHE A O 1
ATOM 1594 N N . PHE A 1 208 ? -41.946 19.172 -6.079 1.00 78.69 208 PHE A N 1
ATOM 1595 C CA . PHE A 1 208 ? -40.589 19.247 -6.617 1.00 78.69 208 PHE A CA 1
ATOM 1596 C C . PHE A 1 208 ? -40.123 17.853 -7.070 1.00 78.69 208 PHE A C 1
ATOM 1598 O O . PHE A 1 208 ? -39.246 17.264 -6.439 1.00 78.69 208 PHE A O 1
ATOM 1605 N N . PRO A 1 209 ? -40.714 17.290 -8.141 1.00 71.56 209 PRO A N 1
ATOM 1606 C CA . PRO A 1 209 ? -40.342 15.967 -8.619 1.00 71.56 209 PRO A CA 1
ATOM 1607 C C . PRO A 1 209 ? -38.898 15.977 -9.127 1.00 71.56 209 PRO A C 1
ATOM 1609 O O . PRO A 1 209 ? -38.590 16.574 -10.161 1.00 71.56 209 PRO A O 1
ATOM 1612 N N . LEU A 1 210 ? -38.016 15.281 -8.412 1.00 68.31 210 LEU A N 1
ATOM 1613 C CA . LEU A 1 210 ? -36.661 15.005 -8.872 1.00 68.31 210 LEU A CA 1
ATOM 1614 C C . LEU A 1 210 ? -36.766 13.938 -9.968 1.00 68.31 210 LEU A C 1
ATOM 1616 O O . LEU A 1 210 ? -37.062 12.771 -9.704 1.00 68.31 210 LEU A O 1
ATOM 1620 N N . GLN A 1 211 ? -36.619 14.343 -11.231 1.00 63.06 211 GLN A N 1
ATOM 1621 C CA . GLN A 1 211 ? -36.601 13.396 -12.345 1.00 63.06 211 GLN A CA 1
ATOM 1622 C C . GLN A 1 211 ? -35.375 12.500 -12.179 1.00 63.06 211 GLN A C 1
ATOM 1624 O O . GLN A 1 211 ? -34.250 12.986 -12.214 1.00 63.06 211 GLN A O 1
ATOM 1629 N N . GLY A 1 212 ? -35.613 11.205 -11.944 1.00 58.44 212 GLY A N 1
ATOM 1630 C CA . GLY A 1 212 ? -34.593 10.237 -11.550 1.00 58.44 212 GLY A CA 1
ATOM 1631 C C . GLY A 1 212 ? -33.383 10.242 -12.477 1.00 58.44 212 GLY A C 1
ATOM 1632 O O . GLY A 1 212 ? -33.398 9.613 -13.537 1.00 58.44 212 GLY A O 1
ATOM 1633 N N . LEU A 1 213 ? -32.326 10.924 -12.044 1.00 54.12 213 LEU A N 1
ATOM 1634 C CA . LEU A 1 213 ? -31.039 10.917 -12.714 1.00 54.12 213 LEU A CA 1
ATOM 1635 C C . LEU A 1 213 ? -30.472 9.496 -12.629 1.00 54.12 213 LEU A C 1
ATOM 1637 O O . LEU A 1 213 ? -30.405 8.874 -11.563 1.00 54.12 213 LEU A O 1
ATOM 1641 N N . SER A 1 214 ? -30.155 8.954 -13.804 1.00 50.88 214 SER A N 1
ATOM 1642 C CA . SER A 1 214 ? -29.691 7.584 -14.008 1.00 50.88 214 SER A CA 1
ATOM 1643 C C . SER A 1 214 ? -28.572 7.218 -13.028 1.00 50.88 214 SER A C 1
ATOM 1645 O O . SER A 1 214 ? -27.651 7.997 -12.782 1.00 50.88 214 SER A O 1
ATOM 1647 N N . LYS A 1 215 ? -28.634 6.011 -12.453 1.00 53.12 215 LYS A N 1
ATOM 1648 C CA . LYS A 1 215 ? -27.569 5.507 -11.576 1.00 53.12 215 LYS A CA 1
ATOM 1649 C C . LYS A 1 215 ? -26.274 5.408 -12.394 1.00 53.12 215 LYS A C 1
ATOM 1651 O O . LYS A 1 215 ? -26.277 4.681 -13.388 1.00 53.12 215 LYS A O 1
ATOM 1656 N N . PRO A 1 216 ? -25.163 6.038 -11.978 1.00 47.78 216 PRO A N 1
ATOM 1657 C CA . PRO A 1 216 ? -23.896 5.856 -12.656 1.00 47.78 216 PRO A CA 1
ATOM 1658 C C . PRO A 1 216 ? -23.501 4.388 -12.532 1.00 47.78 216 PRO A C 1
ATOM 1660 O O . PRO A 1 216 ? -23.575 3.780 -11.455 1.00 47.78 216 PRO A O 1
ATOM 1663 N N . ALA A 1 217 ? -23.130 3.801 -13.666 1.00 49.22 217 ALA A N 1
ATOM 1664 C CA . ALA A 1 217 ? -22.594 2.457 -13.717 1.00 49.22 217 ALA A CA 1
ATOM 1665 C C . ALA A 1 217 ? -21.371 2.385 -12.793 1.00 49.22 217 ALA A C 1
ATOM 1667 O O . ALA A 1 217 ? -20.512 3.265 -12.812 1.00 49.22 217 ALA A O 1
ATOM 1668 N N . ARG A 1 218 ? -21.281 1.336 -11.966 1.00 48.62 218 ARG A N 1
ATOM 1669 C CA . ARG A 1 218 ? -20.036 1.048 -11.244 1.00 48.62 218 ARG A CA 1
ATOM 1670 C C . ARG A 1 218 ? -18.934 0.907 -12.286 1.00 48.62 218 ARG A C 1
ATOM 1672 O O . ARG A 1 218 ? -19.009 0.001 -13.113 1.00 48.62 218 ARG A O 1
ATOM 1679 N N . ILE A 1 219 ? -17.938 1.783 -12.225 1.00 48.56 219 ILE A N 1
ATOM 1680 C CA . ILE A 1 219 ? -16.763 1.719 -13.087 1.00 48.56 219 ILE A CA 1
ATOM 1681 C C . ILE A 1 219 ? -16.032 0.421 -12.737 1.00 48.56 219 ILE A C 1
ATOM 1683 O O . ILE A 1 219 ? -15.389 0.293 -11.695 1.00 48.56 219 ILE A O 1
ATOM 1687 N N . ILE A 1 220 ? -16.214 -0.595 -13.576 1.00 54.62 220 ILE A N 1
ATOM 1688 C CA . ILE A 1 220 ? -15.369 -1.781 -13.570 1.00 54.62 220 ILE A CA 1
ATOM 1689 C C . ILE A 1 220 ? -14.067 -1.315 -14.210 1.00 54.62 220 ILE A C 1
ATOM 1691 O O . ILE A 1 220 ? -14.076 -0.905 -15.369 1.00 54.62 220 ILE A O 1
ATOM 1695 N N . ALA A 1 221 ? -12.974 -1.325 -13.441 1.00 54.19 221 ALA A N 1
ATOM 1696 C CA . ALA A 1 221 ? -11.661 -0.967 -13.962 1.00 54.19 221 ALA A CA 1
ATOM 1697 C C . ALA A 1 221 ? -11.400 -1.768 -15.253 1.00 54.19 221 ALA A C 1
ATOM 1699 O O . ALA A 1 221 ? -11.610 -2.989 -15.248 1.00 54.19 221 ALA A O 1
ATOM 1700 N N . PRO A 1 222 ? -11.003 -1.112 -16.357 1.00 55.81 222 PRO A N 1
ATOM 1701 C CA . PRO A 1 222 ? -10.791 -1.796 -17.621 1.00 55.81 222 PRO A CA 1
ATOM 1702 C C . PRO A 1 222 ? -9.720 -2.873 -17.435 1.00 55.81 222 PRO A C 1
ATOM 1704 O O . PRO A 1 222 ? -8.600 -2.596 -17.005 1.00 55.81 222 PRO A O 1
ATOM 1707 N N . VAL A 1 223 ? -10.077 -4.124 -17.730 1.00 56.25 223 VAL A N 1
ATOM 1708 C CA . VAL A 1 223 ? -9.114 -5.225 -17.746 1.00 56.25 223 VAL A CA 1
ATOM 1709 C C . VAL A 1 223 ? -8.201 -5.000 -18.941 1.00 56.25 223 VAL A C 1
ATOM 1711 O O . VAL A 1 223 ? -8.644 -4.994 -20.087 1.00 56.25 223 VAL A O 1
ATOM 1714 N N . 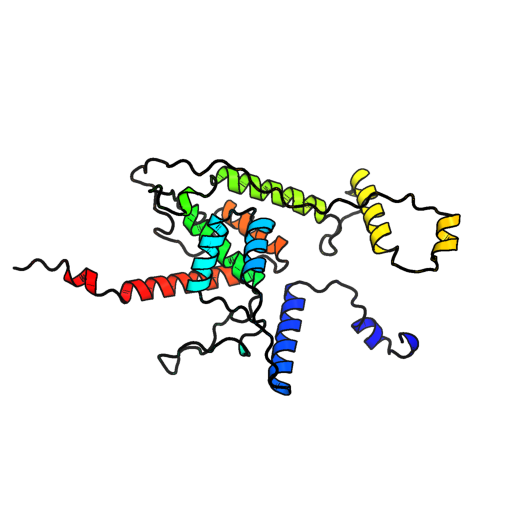MET A 1 224 ? -6.921 -4.795 -18.661 1.00 56.44 224 MET A N 1
ATOM 1715 C CA . MET A 1 224 ? -5.886 -4.639 -19.670 1.00 56.44 224 MET A CA 1
ATOM 1716 C C . MET A 1 224 ? -5.772 -5.882 -20.555 1.00 56.44 224 MET A C 1
ATOM 1718 O O . MET A 1 224 ? -5.328 -6.936 -20.106 1.00 56.44 224 MET A O 1
ATOM 1722 N N . SER A 1 225 ? -6.102 -5.744 -21.833 1.00 52.97 225 SER A N 1
ATOM 1723 C CA . SER A 1 225 ? -5.558 -6.583 -22.900 1.00 52.97 225 SER A CA 1
ATOM 1724 C C . SER A 1 225 ? -4.378 -5.823 -23.501 1.00 52.97 225 SER A C 1
ATOM 1726 O O . SER A 1 225 ? -4.595 -4.898 -24.280 1.00 52.97 225 SER A O 1
ATOM 1728 N N . GLN A 1 226 ? -3.149 -6.139 -23.076 1.00 55.28 226 GLN A N 1
ATOM 1729 C CA . GLN A 1 226 ? -1.964 -5.361 -23.452 1.00 55.28 226 GLN A CA 1
ATOM 1730 C C . GLN A 1 226 ? -0.830 -6.177 -24.092 1.00 55.28 226 GLN A C 1
ATOM 1732 O O . GLN A 1 226 ? -0.693 -7.373 -23.808 1.00 55.28 226 GLN A O 1
ATOM 1737 N N . PRO A 1 227 ? -0.032 -5.518 -24.962 1.00 53.25 227 PRO A N 1
ATOM 1738 C CA . PRO A 1 227 ? 1.199 -6.059 -25.527 1.00 53.25 227 PRO A CA 1
ATOM 1739 C C . PRO A 1 227 ? 2.226 -6.337 -24.420 1.00 53.25 227 PRO A C 1
ATOM 174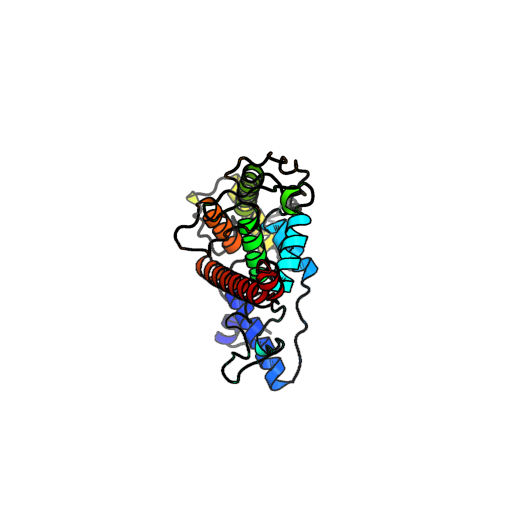1 O O . PRO A 1 227 ? 2.332 -5.606 -23.439 1.00 53.25 227 PRO A O 1
ATOM 1744 N N . ARG A 1 228 ? 2.953 -7.447 -24.565 1.00 57.06 228 ARG A N 1
ATOM 1745 C CA . ARG A 1 228 ? 3.989 -7.888 -23.618 1.00 57.06 228 ARG A CA 1
ATOM 1746 C C . ARG A 1 228 ? 5.254 -7.048 -23.793 1.00 57.06 228 ARG A C 1
ATOM 1748 O O . ARG A 1 228 ? 5.509 -6.593 -24.909 1.00 57.06 228 ARG A O 1
ATOM 1755 N N . LEU A 1 229 ? 6.061 -6.907 -22.737 1.00 59.28 229 LEU A N 1
ATOM 1756 C CA . LEU A 1 229 ? 7.426 -6.394 -22.851 1.00 59.28 229 LEU A CA 1
ATOM 1757 C C . LEU A 1 229 ? 8.145 -7.116 -23.989 1.00 59.28 229 LEU A C 1
ATOM 1759 O O . LEU A 1 229 ? 8.202 -8.349 -24.037 1.00 59.28 229 LEU A O 1
ATOM 1763 N N . ALA A 1 230 ? 8.670 -6.336 -24.930 1.00 56.62 230 ALA A N 1
ATOM 1764 C CA . ALA A 1 230 ? 9.517 -6.883 -25.968 1.00 56.62 230 ALA A CA 1
ATOM 1765 C C . ALA A 1 230 ? 10.753 -7.494 -25.299 1.00 56.62 230 ALA A C 1
ATOM 1767 O O . 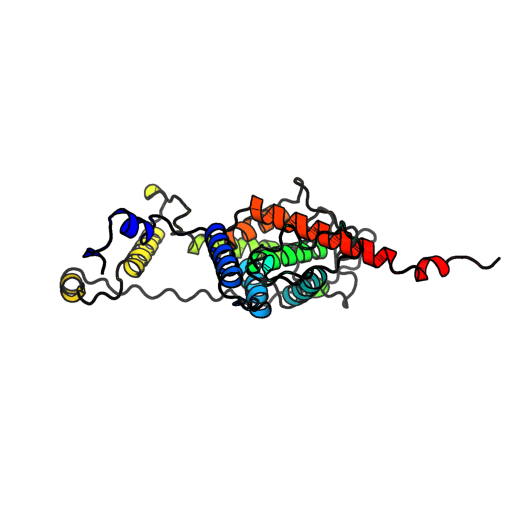ALA A 1 230 ? 11.376 -6.867 -24.442 1.00 56.62 230 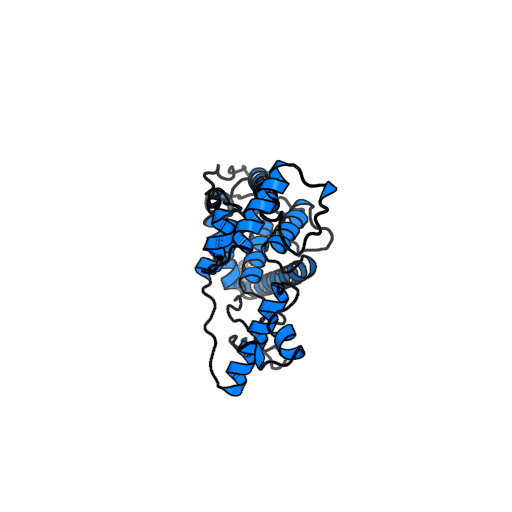ALA A O 1
ATOM 1768 N N . LEU A 1 231 ? 11.111 -8.716 -25.695 1.00 61.66 231 LEU A N 1
ATOM 1769 C CA . LEU A 1 231 ? 12.387 -9.308 -25.318 1.00 61.66 231 LEU A CA 1
ATOM 1770 C C . LEU A 1 231 ? 13.491 -8.472 -25.982 1.00 61.66 231 LEU A C 1
ATOM 1772 O O . LEU A 1 231 ? 13.824 -8.681 -27.151 1.00 61.66 231 LEU A O 1
ATOM 1776 N N . VAL A 1 232 ? 14.012 -7.478 -25.268 1.00 60.22 232 VAL A N 1
ATOM 1777 C CA . VAL A 1 232 ? 15.146 -6.689 -25.741 1.00 60.22 232 VAL A CA 1
ATOM 1778 C C . VAL A 1 232 ? 16.365 -7.600 -25.669 1.00 60.22 232 VAL A C 1
ATOM 1780 O O . VAL A 1 232 ? 16.679 -8.147 -24.611 1.00 60.22 232 VAL A O 1
ATOM 1783 N N . ARG A 1 233 ? 17.043 -7.814 -26.805 1.00 55.84 233 ARG A N 1
ATOM 1784 C CA . ARG A 1 233 ? 18.360 -8.460 -26.789 1.00 55.84 233 ARG A CA 1
ATOM 1785 C C . ARG A 1 233 ? 19.256 -7.581 -25.931 1.00 55.84 233 ARG A C 1
ATOM 1787 O O . ARG A 1 233 ? 19.498 -6.445 -26.312 1.00 55.84 233 ARG A O 1
ATOM 1794 N N . ALA A 1 234 ? 19.660 -8.103 -24.776 1.00 55.72 234 ALA A N 1
ATOM 1795 C CA . ALA A 1 234 ? 20.443 -7.380 -23.791 1.00 55.72 234 ALA A CA 1
ATOM 1796 C C . ALA A 1 234 ? 21.672 -6.749 -24.456 1.00 55.72 234 ALA A C 1
ATOM 1798 O O . ALA A 1 234 ? 22.620 -7.451 -24.816 1.00 55.72 234 ALA A O 1
ATOM 1799 N N . ASP A 1 235 ? 21.650 -5.428 -24.614 1.00 61.47 235 ASP A N 1
ATOM 1800 C CA . ASP A 1 235 ? 22.884 -4.679 -24.779 1.00 61.47 235 ASP A CA 1
ATOM 1801 C C . ASP A 1 235 ? 23.700 -4.865 -23.494 1.00 61.47 235 ASP A C 1
ATOM 1803 O O . ASP A 1 235 ? 23.147 -4.991 -22.400 1.00 61.47 235 ASP A O 1
ATOM 1807 N N . HIS A 1 236 ? 25.030 -4.890 -23.599 1.00 61.91 236 HIS A N 1
ATOM 1808 C CA . HIS A 1 236 ? 25.939 -5.227 -22.490 1.00 61.91 236 HIS A CA 1
ATOM 1809 C C . HIS A 1 236 ? 25.832 -4.325 -21.237 1.00 61.91 236 HIS A C 1
ATOM 1811 O O . HIS A 1 236 ? 26.555 -4.551 -20.271 1.00 61.91 236 HIS A O 1
ATOM 1817 N N . GLN A 1 237 ? 24.959 -3.314 -21.234 1.00 75.25 237 GLN A N 1
ATOM 1818 C CA . GLN A 1 237 ? 24.743 -2.376 -20.131 1.00 75.25 237 GLN A CA 1
ATOM 1819 C C . GLN A 1 237 ? 23.369 -2.511 -19.448 1.00 75.25 237 GLN A C 1
ATOM 1821 O O . GLN A 1 237 ? 23.134 -1.831 -18.451 1.00 75.25 237 GLN A O 1
ATOM 1826 N N . THR A 1 238 ? 22.457 -3.365 -19.931 1.00 81.38 238 THR A N 1
ATOM 1827 C CA . THR A 1 238 ? 21.140 -3.529 -19.290 1.00 81.38 238 THR A CA 1
ATOM 1828 C C . THR A 1 238 ? 21.224 -4.480 -18.099 1.00 81.38 238 THR A C 1
ATOM 1830 O O . THR A 1 238 ? 21.579 -5.649 -18.263 1.00 81.38 238 THR A O 1
ATOM 1833 N N . LEU A 1 239 ? 20.869 -3.989 -16.910 1.00 87.44 239 LEU A N 1
ATOM 1834 C CA . LEU A 1 239 ? 20.822 -4.783 -15.682 1.00 87.44 239 LEU A CA 1
ATOM 1835 C C . LEU A 1 239 ? 19.611 -5.725 -15.675 1.00 87.44 239 LEU A C 1
ATOM 1837 O O . LEU A 1 239 ? 18.539 -5.392 -16.193 1.00 87.44 239 LEU A O 1
ATOM 1841 N N . ARG A 1 240 ? 19.761 -6.890 -15.036 1.00 87.44 240 ARG A N 1
ATOM 1842 C CA . ARG A 1 240 ? 18.651 -7.832 -14.832 1.00 87.44 240 ARG A CA 1
ATOM 1843 C C . ARG A 1 240 ? 17.633 -7.285 -13.823 1.00 87.44 240 ARG A C 1
ATOM 1845 O O . ARG A 1 240 ? 17.993 -6.495 -12.944 1.00 87.44 240 ARG A O 1
ATOM 1852 N N . PRO A 1 241 ? 16.366 -7.738 -13.866 1.00 87.88 241 PRO A N 1
ATOM 1853 C CA . PRO A 1 241 ? 15.383 -7.387 -12.849 1.00 87.88 241 PRO A CA 1
ATOM 1854 C C . PRO A 1 241 ? 15.882 -7.731 -11.438 1.00 87.88 241 PRO A C 1
ATOM 1856 O O . PRO A 1 241 ? 16.321 -8.847 -11.162 1.00 87.88 241 PRO A O 1
ATOM 1859 N N . GLY A 1 242 ? 15.837 -6.749 -10.537 1.00 85.69 242 GLY A N 1
ATOM 1860 C CA . GLY A 1 242 ? 16.350 -6.854 -9.166 1.00 85.69 242 GLY A CA 1
ATOM 1861 C C . GLY A 1 242 ? 17.875 -6.754 -9.008 1.00 85.69 242 GLY A C 1
ATOM 1862 O O . GLY A 1 242 ? 18.357 -6.737 -7.873 1.00 85.69 242 GLY A O 1
ATOM 1863 N N . GLU A 1 243 ? 18.642 -6.650 -10.096 1.00 87.81 243 GLU A N 1
ATOM 1864 C CA . GLU A 1 243 ? 20.089 -6.452 -10.037 1.00 87.81 243 GLU A CA 1
ATOM 1865 C C . GLU A 1 243 ? 20.426 -5.025 -9.574 1.00 87.81 243 GLU A C 1
ATOM 1867 O O . GLU A 1 243 ? 19.784 -4.042 -9.960 1.00 87.81 243 GLU A O 1
ATOM 1872 N N . GLU A 1 244 ? 21.405 -4.931 -8.669 1.00 88.62 244 GLU A N 1
ATOM 1873 C CA . GLU A 1 244 ? 21.855 -3.690 -8.027 1.00 88.62 244 GLU A CA 1
ATOM 1874 C C . GLU A 1 244 ? 20.733 -2.783 -7.481 1.00 88.62 244 GLU A C 1
ATOM 1876 O O . GLU A 1 244 ? 20.782 -1.560 -7.645 1.00 88.62 244 GLU A O 1
ATOM 1881 N N . TYR A 1 245 ? 19.726 -3.376 -6.828 1.00 88.00 245 TYR A N 1
ATOM 1882 C CA . TYR A 1 245 ? 18.595 -2.650 -6.240 1.00 88.00 245 TYR A CA 1
ATOM 1883 C C . TYR A 1 245 ? 19.033 -1.516 -5.301 1.00 88.00 245 TYR A C 1
ATOM 1885 O O . TYR A 1 245 ? 19.650 -1.767 -4.258 1.00 88.00 245 TYR A O 1
ATOM 1893 N N . ALA A 1 246 ? 18.664 -0.275 -5.634 1.00 86.69 246 ALA A N 1
ATOM 1894 C CA . ALA A 1 246 ? 18.901 0.879 -4.782 1.00 86.69 246 ALA A CA 1
ATOM 1895 C C . ALA A 1 246 ? 17.711 1.128 -3.839 1.00 86.69 246 ALA A C 1
ATOM 1897 O O . ALA A 1 246 ? 16.539 1.179 -4.230 1.00 86.69 246 ALA A O 1
ATOM 1898 N N . LEU A 1 247 ? 18.028 1.307 -2.553 1.00 87.88 247 LEU A N 1
ATOM 1899 C CA . LEU A 1 247 ? 17.049 1.713 -1.546 1.00 87.88 247 LEU A CA 1
ATOM 1900 C C . LEU A 1 247 ? 16.490 3.092 -1.906 1.00 87.88 247 LEU A C 1
ATOM 1902 O O . LEU A 1 247 ? 17.237 3.971 -2.331 1.00 87.88 247 LEU A O 1
ATOM 1906 N N . HIS A 1 248 ? 15.191 3.296 -1.698 1.00 77.75 248 HIS A N 1
ATOM 1907 C CA . HIS A 1 248 ? 14.545 4.577 -1.935 1.00 77.75 248 HIS A CA 1
ATOM 1908 C C . HIS A 1 248 ? 15.231 5.686 -1.123 1.00 77.75 248 HIS A C 1
ATOM 1910 O O . HIS A 1 248 ? 15.387 5.592 0.101 1.00 77.75 248 HIS A O 1
ATOM 1916 N N . HIS A 1 249 ? 15.643 6.726 -1.839 1.00 79.81 249 HIS A N 1
ATOM 1917 C CA . HIS A 1 249 ? 16.130 7.996 -1.316 1.00 79.81 249 HIS A CA 1
ATOM 1918 C C . HIS A 1 249 ? 15.205 9.118 -1.790 1.00 79.81 249 HIS A C 1
ATOM 1920 O O . HIS A 1 249 ? 14.376 8.898 -2.671 1.00 79.81 249 HIS A O 1
ATOM 1926 N N . SER A 1 250 ? 15.362 10.311 -1.211 1.00 72.81 250 SER A N 1
ATOM 1927 C CA . SER A 1 250 ? 14.668 11.534 -1.643 1.00 72.81 250 SER A CA 1
ATOM 1928 C C . SER A 1 250 ? 14.831 11.833 -3.134 1.00 72.81 250 SER A C 1
ATOM 1930 O O . SER A 1 250 ? 13.970 12.478 -3.717 1.00 72.81 250 SER A O 1
ATOM 1932 N N . ASP A 1 251 ? 15.901 11.326 -3.744 1.00 72.69 251 ASP A N 1
ATOM 1933 C CA . ASP A 1 251 ? 16.298 11.614 -5.122 1.00 72.69 251 ASP A CA 1
ATOM 1934 C C . ASP A 1 251 ? 15.740 10.558 -6.095 1.00 72.69 251 ASP A C 1
ATOM 1936 O O . ASP A 1 251 ? 16.402 10.139 -7.044 1.00 72.69 251 ASP A O 1
ATOM 1940 N N . SER A 1 252 ? 14.539 10.040 -5.820 1.00 81.19 252 SER A N 1
ATOM 1941 C CA . SER A 1 252 ? 13.878 9.078 -6.705 1.00 81.19 252 SER A CA 1
ATOM 1942 C C . SER A 1 252 ? 13.461 9.721 -8.027 1.00 81.19 252 SER A C 1
ATOM 1944 O O . SER A 1 252 ? 13.190 10.919 -8.072 1.00 81.19 252 SER A O 1
ATOM 1946 N N . THR A 1 253 ? 13.353 8.917 -9.089 1.00 87.62 253 THR A N 1
ATOM 1947 C CA . THR A 1 253 ? 12.854 9.387 -10.389 1.00 87.62 253 THR A CA 1
ATOM 1948 C C . THR A 1 253 ? 11.451 9.991 -10.262 1.00 87.62 253 THR A C 1
ATOM 1950 O O . THR A 1 253 ? 10.669 9.583 -9.397 1.00 87.62 253 THR A O 1
ATOM 1953 N N . GLU A 1 254 ? 11.114 10.935 -11.144 1.00 91.31 254 GLU A N 1
ATOM 1954 C CA . GLU A 1 254 ? 9.784 11.571 -11.194 1.00 91.31 254 GLU A CA 1
ATOM 1955 C C . GLU A 1 254 ? 8.650 10.546 -11.387 1.00 91.31 254 GLU A C 1
ATOM 1957 O O . GLU A 1 254 ? 7.533 10.705 -10.903 1.00 91.31 254 GLU A O 1
ATOM 1962 N N . GLU A 1 255 ? 8.942 9.435 -12.056 1.00 93.12 255 GLU A N 1
ATOM 1963 C CA . GLU A 1 255 ? 7.997 8.335 -12.265 1.00 93.12 255 GLU A CA 1
ATOM 1964 C C . GLU A 1 255 ? 7.716 7.575 -10.964 1.00 93.12 255 GLU A C 1
ATOM 1966 O O . GLU A 1 255 ? 6.583 7.177 -10.685 1.00 93.12 255 GLU A O 1
ATOM 1971 N N . CYS A 1 256 ? 8.747 7.399 -10.133 1.00 93.25 256 CYS A N 1
ATOM 1972 C CA . CYS A 1 256 ? 8.632 6.763 -8.828 1.00 93.25 256 CYS A CA 1
ATOM 1973 C C . CYS A 1 256 ? 7.847 7.649 -7.854 1.00 93.25 256 CYS A C 1
ATOM 1975 O O . CYS A 1 256 ? 7.009 7.135 -7.109 1.00 93.25 256 CYS A O 1
ATOM 1977 N N . SER A 1 257 ? 8.060 8.971 -7.886 1.00 93.38 257 SER A N 1
ATOM 1978 C CA . SER A 1 257 ? 7.278 9.907 -7.072 1.00 93.38 257 SER A CA 1
ATOM 1979 C C . SER A 1 257 ? 5.812 9.948 -7.511 1.00 93.38 257 SER A C 1
ATOM 1981 O O . SER A 1 257 ? 4.941 9.818 -6.655 1.00 93.38 257 SER A O 1
ATOM 1983 N N . ALA A 1 258 ? 5.520 9.989 -8.816 1.00 93.62 258 ALA A N 1
ATOM 1984 C CA . ALA A 1 258 ? 4.148 9.919 -9.330 1.00 93.62 258 ALA A CA 1
ATOM 1985 C C . ALA A 1 258 ? 3.439 8.608 -8.933 1.00 93.62 258 ALA A C 1
ATOM 1987 O O . ALA A 1 258 ? 2.265 8.602 -8.549 1.00 93.62 258 ALA A O 1
ATOM 1988 N N . LEU A 1 259 ? 4.158 7.479 -8.968 1.00 95.25 259 LEU A N 1
ATOM 1989 C CA . LEU A 1 259 ? 3.651 6.191 -8.492 1.00 95.25 259 LEU A CA 1
ATOM 1990 C C . LEU A 1 259 ? 3.334 6.227 -6.988 1.00 95.25 259 LEU A C 1
ATOM 1992 O O . LEU A 1 259 ? 2.277 5.753 -6.566 1.00 95.25 259 LEU A O 1
ATOM 1996 N N . ILE A 1 260 ? 4.237 6.781 -6.177 1.00 95.81 260 ILE A N 1
ATOM 1997 C CA . ILE A 1 260 ? 4.065 6.922 -4.727 1.00 95.81 260 ILE A CA 1
ATOM 1998 C C . ILE A 1 260 ? 2.874 7.832 -4.401 1.00 95.81 260 ILE A C 1
ATOM 2000 O O . ILE A 1 260 ? 2.040 7.458 -3.574 1.00 95.81 260 ILE A O 1
ATOM 2004 N N . GLU A 1 261 ? 2.752 8.978 -5.070 1.00 94.38 261 GLU A N 1
ATOM 2005 C CA . GLU A 1 261 ? 1.648 9.925 -4.902 1.00 94.38 261 GLU A CA 1
ATOM 2006 C C . GLU A 1 261 ? 0.302 9.268 -5.219 1.00 94.38 261 GLU A C 1
ATOM 2008 O O . GLU A 1 261 ? -0.649 9.350 -4.430 1.00 94.38 261 GLU A O 1
ATOM 2013 N N . ARG A 1 262 ? 0.232 8.531 -6.333 1.00 94.06 262 ARG A N 1
ATOM 2014 C CA . ARG A 1 262 ? -0.964 7.778 -6.715 1.00 94.06 262 ARG A CA 1
ATOM 2015 C C . ARG A 1 262 ? -1.350 6.760 -5.646 1.00 94.06 262 ARG A C 1
ATOM 2017 O O . ARG A 1 262 ? -2.507 6.699 -5.233 1.00 94.06 262 ARG A O 1
ATOM 2024 N N . VAL A 1 263 ? -0.390 5.968 -5.174 1.00 95.81 263 VAL A N 1
ATOM 2025 C CA . VAL A 1 263 ? -0.633 4.939 -4.153 1.00 95.81 263 VAL A CA 1
ATOM 2026 C C . VAL A 1 263 ? -1.054 5.558 -2.817 1.00 95.81 263 VAL A C 1
ATOM 2028 O O . VAL A 1 263 ? -1.954 5.049 -2.138 1.00 95.81 263 VAL A O 1
ATOM 2031 N N . ALA A 1 264 ? -0.439 6.673 -2.433 1.00 94.56 264 ALA A N 1
ATOM 2032 C CA . ALA A 1 264 ? -0.791 7.418 -1.234 1.00 94.56 264 ALA A CA 1
ATOM 2033 C C . ALA A 1 264 ? -2.217 7.982 -1.305 1.00 94.56 264 ALA A C 1
ATOM 2035 O O . ALA A 1 264 ? -2.964 7.869 -0.329 1.00 94.56 264 ALA A O 1
ATOM 2036 N N . THR A 1 265 ? -2.600 8.522 -2.463 1.00 92.25 265 THR A N 1
ATOM 2037 C CA . THR A 1 265 ? -3.941 9.054 -2.731 1.00 92.25 265 THR A CA 1
ATOM 2038 C C . THR A 1 265 ? -4.986 7.942 -2.710 1.00 92.25 265 THR A C 1
ATOM 2040 O O . THR A 1 265 ? -5.955 8.030 -1.961 1.00 92.25 265 THR A O 1
ATOM 2043 N N . TRP A 1 266 ? -4.752 6.843 -3.435 1.00 93.38 266 TRP A N 1
ATOM 2044 C CA . TRP A 1 266 ? -5.682 5.711 -3.503 1.00 93.38 266 TRP A CA 1
ATOM 2045 C C . TRP A 1 266 ? -5.888 5.027 -2.144 1.00 93.38 266 TRP A C 1
ATOM 2047 O O . TRP A 1 266 ? -6.996 4.614 -1.804 1.00 93.38 266 TRP A O 1
ATOM 2057 N N . SER A 1 267 ? -4.824 4.899 -1.345 1.00 94.25 267 SER A N 1
ATOM 2058 C CA . SER A 1 267 ? -4.902 4.272 -0.019 1.00 94.25 267 SER A CA 1
ATOM 2059 C C . SER A 1 267 ? -5.452 5.201 1.070 1.00 94.25 267 SER A C 1
ATOM 2061 O O . SER A 1 267 ? -5.935 4.719 2.096 1.00 94.25 267 SER A O 1
ATOM 2063 N N . GLY A 1 268 ? -5.367 6.522 0.884 1.00 92.75 268 GLY A N 1
ATOM 2064 C CA . GLY A 1 268 ? -5.785 7.521 1.870 1.00 92.75 268 GLY A CA 1
ATOM 2065 C C . GLY A 1 268 ? -4.861 7.647 3.091 1.00 92.75 268 GLY A C 1
ATOM 2066 O O . GLY A 1 268 ? -5.265 8.223 4.105 1.00 92.75 268 GLY A O 1
ATOM 2067 N N . PHE A 1 269 ? -3.638 7.101 3.041 1.00 92.81 269 PHE A N 1
ATOM 2068 C CA . PHE A 1 269 ? -2.665 7.169 4.148 1.00 92.81 269 PHE A CA 1
ATOM 2069 C C . PHE A 1 269 ? -1.703 8.364 4.064 1.00 92.81 269 PHE A C 1
ATOM 2071 O O . PHE A 1 269 ? -0.993 8.637 5.033 1.00 92.81 269 PHE A O 1
ATOM 2078 N N . GLY A 1 270 ? -1.718 9.106 2.955 1.00 93.06 270 GLY A N 1
ATOM 2079 C CA . GLY A 1 270 ? -0.816 10.228 2.712 1.00 93.06 270 GLY A CA 1
ATOM 2080 C C . GLY A 1 270 ? 0.603 9.781 2.351 1.00 93.06 270 GLY A C 1
ATOM 2081 O O . GLY A 1 270 ? 1.096 8.740 2.794 1.00 93.06 270 GLY A O 1
ATOM 2082 N N . GLU A 1 271 ? 1.271 10.597 1.542 1.00 94.94 271 GLU A N 1
ATOM 2083 C CA . GLU A 1 271 ? 2.601 10.318 0.998 1.00 94.94 271 GLU A CA 1
ATOM 2084 C C . GLU A 1 271 ? 3.674 10.027 2.066 1.00 94.94 271 GLU A C 1
ATOM 2086 O O . GLU A 1 271 ? 4.295 8.964 2.000 1.00 94.94 271 GLU A O 1
ATOM 2091 N N . PRO A 1 272 ? 3.870 10.857 3.116 1.00 94.50 272 PRO A N 1
ATOM 2092 C CA . PRO A 1 272 ? 4.968 10.637 4.059 1.00 94.50 272 PRO A CA 1
ATOM 2093 C C . PRO A 1 272 ? 4.813 9.335 4.852 1.00 94.50 272 PRO A C 1
ATOM 2095 O O . PRO A 1 272 ? 5.804 8.696 5.213 1.00 94.50 272 PRO A O 1
ATOM 2098 N N . HIS A 1 273 ? 3.572 8.919 5.124 1.00 94.25 273 HIS A N 1
ATOM 2099 C CA . HIS A 1 273 ? 3.314 7.648 5.791 1.00 94.25 273 HIS A CA 1
ATOM 2100 C C . HIS A 1 273 ? 3.660 6.475 4.876 1.00 94.25 273 HIS A C 1
ATOM 2102 O O . HIS A 1 273 ? 4.351 5.549 5.305 1.00 94.25 273 HIS A O 1
ATOM 2108 N N . PHE A 1 274 ? 3.206 6.524 3.621 1.00 95.38 274 PHE A N 1
ATOM 2109 C CA . PHE A 1 274 ? 3.475 5.474 2.649 1.00 95.38 274 PHE A CA 1
ATOM 2110 C C . PHE A 1 274 ? 4.978 5.320 2.385 1.00 95.38 274 PHE A C 1
ATOM 2112 O O . PHE A 1 274 ? 5.502 4.211 2.497 1.00 95.38 274 PHE A O 1
ATOM 2119 N N . SER A 1 275 ? 5.697 6.420 2.150 1.00 94.56 275 SER A N 1
ATOM 2120 C CA . SER A 1 275 ? 7.146 6.405 1.912 1.00 94.56 275 SER A CA 1
ATOM 2121 C C . SER A 1 275 ? 7.924 5.823 3.098 1.00 94.56 275 SER A C 1
ATOM 2123 O O . SER A 1 275 ? 8.863 5.048 2.908 1.00 94.56 275 SER A O 1
ATOM 2125 N N . ALA A 1 276 ? 7.505 6.099 4.339 1.00 93.31 276 ALA A N 1
ATOM 2126 C CA . ALA A 1 276 ? 8.116 5.501 5.529 1.00 93.31 276 ALA A CA 1
ATOM 2127 C C . ALA A 1 276 ? 7.904 3.975 5.614 1.00 93.31 276 ALA A C 1
ATOM 2129 O O . ALA A 1 276 ? 8.817 3.237 6.010 1.00 93.31 276 ALA A O 1
ATOM 2130 N N . VAL A 1 277 ? 6.715 3.489 5.238 1.00 94.38 277 VAL A N 1
ATOM 2131 C CA . VAL A 1 277 ? 6.423 2.048 5.151 1.00 94.38 277 VAL A CA 1
ATOM 2132 C C . VAL A 1 277 ? 7.267 1.404 4.052 1.00 94.38 277 VAL A C 1
ATOM 2134 O O . VAL A 1 277 ? 7.931 0.398 4.309 1.00 94.38 277 VAL A O 1
ATOM 2137 N N . LEU A 1 278 ? 7.307 2.018 2.867 1.00 95.31 278 LEU A N 1
ATOM 2138 C CA . LEU A 1 278 ? 8.079 1.552 1.718 1.00 95.31 278 LEU A CA 1
ATOM 2139 C C . LEU A 1 278 ? 9.562 1.380 2.072 1.00 95.31 278 LEU A C 1
ATOM 2141 O O . LEU A 1 278 ? 10.089 0.272 1.978 1.00 95.31 278 LEU A O 1
ATOM 2145 N N . GLN A 1 279 ? 10.210 2.429 2.591 1.00 93.44 279 GLN A N 1
ATOM 2146 C CA . GLN A 1 279 ? 11.620 2.385 3.005 1.00 93.44 279 GLN A CA 1
ATOM 2147 C C . GLN A 1 279 ? 11.897 1.292 4.044 1.00 93.44 279 GLN A C 1
ATOM 2149 O O . GLN A 1 279 ? 12.974 0.689 4.074 1.00 93.44 279 GLN A O 1
ATOM 2154 N N . THR A 1 280 ? 10.942 1.035 4.938 1.00 92.12 280 THR A N 1
ATOM 2155 C CA . THR A 1 280 ? 11.097 -0.009 5.954 1.00 92.12 280 THR A CA 1
ATOM 2156 C C . THR A 1 280 ? 11.113 -1.391 5.311 1.00 92.12 280 THR A C 1
ATOM 2158 O O . THR A 1 280 ? 12.006 -2.186 5.618 1.00 92.12 280 THR A O 1
ATOM 2161 N N . TYR A 1 281 ? 10.172 -1.678 4.411 1.00 94.50 281 TYR A N 1
ATOM 2162 C CA . TYR A 1 281 ? 10.123 -2.966 3.720 1.00 94.50 281 TYR A CA 1
ATOM 2163 C C . TYR A 1 281 ? 11.281 -3.169 2.754 1.00 94.50 281 TYR A C 1
ATOM 2165 O O . TYR A 1 281 ? 11.804 -4.276 2.679 1.00 94.50 281 TYR A O 1
ATOM 2173 N N . GLU A 1 282 ? 11.778 -2.116 2.112 1.00 94.06 282 GLU A N 1
ATOM 2174 C CA . GLU A 1 282 ? 13.011 -2.200 1.328 1.00 94.06 282 GLU A CA 1
ATOM 2175 C C . GLU A 1 282 ? 14.219 -2.575 2.189 1.00 94.06 282 GLU A C 1
ATOM 2177 O O . GLU A 1 282 ? 14.996 -3.462 1.839 1.00 94.06 282 GLU A O 1
ATOM 2182 N N . ARG A 1 283 ? 14.370 -1.955 3.366 1.00 91.81 283 ARG A N 1
ATOM 2183 C CA . ARG A 1 283 ? 15.441 -2.316 4.308 1.00 91.81 283 ARG A CA 1
ATOM 2184 C C . ARG A 1 283 ? 15.288 -3.747 4.814 1.00 91.81 283 ARG A C 1
ATOM 2186 O O . ARG A 1 283 ? 16.293 -4.418 5.041 1.00 91.81 283 ARG A O 1
ATOM 2193 N N . GLN A 1 284 ? 14.057 -4.209 5.028 1.00 90.25 284 GLN A N 1
ATOM 2194 C CA . GLN A 1 284 ? 13.786 -5.587 5.427 1.00 90.25 284 GLN A CA 1
ATOM 2195 C C . GLN A 1 284 ? 14.157 -6.568 4.312 1.00 90.25 284 GLN A C 1
ATOM 2197 O O . GLN A 1 284 ? 14.857 -7.541 4.589 1.00 90.25 284 GLN A O 1
ATOM 2202 N N . LEU A 1 285 ? 13.785 -6.264 3.067 1.00 93.06 285 LEU A N 1
ATOM 2203 C CA . LEU A 1 285 ? 14.164 -7.039 1.890 1.00 93.06 285 LEU A CA 1
ATOM 2204 C C . LEU A 1 285 ? 15.684 -7.122 1.749 1.00 93.06 285 LEU A C 1
ATOM 2206 O O . LEU A 1 285 ? 16.233 -8.208 1.595 1.00 93.06 285 LEU A O 1
ATOM 2210 N N . TRP A 1 286 ? 16.374 -5.988 1.872 1.00 91.50 286 TRP A N 1
ATOM 2211 C CA . TRP A 1 286 ? 17.830 -5.928 1.768 1.00 91.50 286 TRP A CA 1
ATOM 2212 C C . TRP A 1 286 ? 18.528 -6.752 2.857 1.00 91.50 286 TRP A C 1
ATOM 2214 O O . TRP A 1 286 ? 19.491 -7.469 2.583 1.00 91.50 286 TRP A O 1
ATOM 2224 N N . ARG A 1 287 ? 18.033 -6.695 4.102 1.00 89.44 287 ARG A N 1
ATOM 2225 C CA . ARG A 1 287 ? 18.555 -7.524 5.202 1.00 89.44 287 ARG A CA 1
ATOM 2226 C C . ARG A 1 287 ? 18.341 -9.006 4.938 1.00 89.44 287 ARG A C 1
ATOM 2228 O O . ARG A 1 287 ? 19.278 -9.772 5.141 1.00 89.44 287 ARG A O 1
ATOM 2235 N N . TRP A 1 288 ? 17.141 -9.383 4.502 1.00 90.12 288 TRP A N 1
ATOM 2236 C CA . TRP A 1 288 ? 16.819 -10.760 4.145 1.00 90.12 288 TRP A CA 1
ATOM 2237 C C . TRP A 1 288 ? 17.753 -11.261 3.038 1.00 90.12 288 TRP A C 1
ATOM 2239 O O . TRP A 1 288 ? 18.443 -12.255 3.227 1.00 90.12 288 TRP A O 1
ATOM 2249 N N . TRP A 1 289 ? 17.897 -10.500 1.952 1.00 90.50 289 TRP A N 1
ATOM 2250 C CA . TRP A 1 289 ? 18.764 -10.852 0.826 1.00 90.50 289 TRP A CA 1
ATOM 2251 C C . TRP A 1 289 ? 20.231 -11.034 1.244 1.00 90.50 289 TRP A C 1
ATOM 2253 O O . TRP A 1 289 ? 20.884 -12.008 0.868 1.00 90.50 289 TRP A O 1
ATOM 2263 N N . LYS A 1 290 ? 20.744 -10.136 2.094 1.00 89.12 290 LYS A N 1
ATOM 2264 C CA . LYS A 1 290 ? 22.101 -10.236 2.649 1.00 89.12 290 LYS A CA 1
ATOM 2265 C C . LYS A 1 290 ? 22.281 -11.456 3.558 1.00 89.12 290 LYS A C 1
ATOM 2267 O O . LYS A 1 290 ? 23.381 -11.998 3.620 1.00 89.12 290 LYS A O 1
ATOM 2272 N N . GLN A 1 291 ? 21.244 -11.858 4.295 1.00 86.62 291 GLN A N 1
ATOM 2273 C CA . GLN A 1 291 ? 21.277 -13.058 5.135 1.00 86.62 291 GLN A CA 1
ATOM 2274 C C . GLN A 1 291 ? 21.296 -14.325 4.286 1.00 86.62 291 GLN A C 1
ATOM 2276 O O . GLN A 1 291 ? 22.137 -15.181 4.538 1.00 86.62 291 GLN A O 1
ATOM 2281 N N . THR A 1 292 ? 20.452 -14.409 3.255 1.00 87.94 292 THR A N 1
ATOM 2282 C CA . THR A 1 292 ? 20.422 -15.549 2.331 1.00 87.94 292 THR A CA 1
ATOM 2283 C C . THR A 1 292 ? 21.779 -15.745 1.659 1.00 87.94 292 THR A C 1
ATOM 2285 O O . THR A 1 292 ? 22.337 -16.828 1.743 1.00 87.94 292 THR A O 1
ATOM 2288 N N . ARG A 1 293 ? 22.397 -14.675 1.137 1.00 85.31 293 ARG A N 1
ATOM 2289 C CA . ARG A 1 293 ? 23.735 -14.753 0.517 1.00 85.31 293 ARG A CA 1
ATOM 2290 C C . ARG A 1 293 ? 24.869 -15.157 1.459 1.00 85.31 293 ARG A C 1
ATOM 2292 O O . ARG A 1 293 ? 25.879 -15.667 1.005 1.00 85.31 293 ARG A O 1
ATOM 2299 N N . ARG A 1 294 ? 24.749 -14.886 2.760 1.00 81.19 294 ARG A N 1
ATOM 2300 C CA . ARG A 1 294 ? 25.748 -15.317 3.758 1.00 81.19 294 ARG A CA 1
ATOM 2301 C C . ARG A 1 294 ? 25.546 -16.764 4.203 1.00 81.19 294 ARG A C 1
ATOM 2303 O O . ARG A 1 294 ? 26.447 -17.327 4.813 1.00 81.19 294 ARG A O 1
ATOM 2310 N N . GLY A 1 295 ? 24.351 -17.307 3.980 1.00 69.81 295 GLY A N 1
ATOM 2311 C CA . GLY A 1 295 ? 23.970 -18.667 4.341 1.00 69.81 295 GLY A CA 1
ATOM 2312 C C . GLY A 1 295 ? 24.409 -19.726 3.333 1.00 69.81 295 GLY A C 1
ATOM 2313 O O . GLY A 1 295 ? 24.322 -20.898 3.683 1.00 69.81 295 GLY A O 1
ATOM 2314 N N . ASP A 1 296 ? 24.918 -19.322 2.163 1.00 57.88 296 ASP A N 1
ATOM 2315 C CA . ASP A 1 296 ? 25.471 -20.201 1.127 1.00 57.88 296 ASP A CA 1
ATOM 2316 C C . ASP A 1 296 ? 27.019 -20.169 1.153 1.00 57.88 296 ASP A C 1
ATOM 2318 O O . ASP A 1 296 ? 27.645 -19.499 0.334 1.00 57.88 296 ASP A O 1
ATOM 2322 N N . PRO A 1 297 ? 27.692 -20.859 2.097 1.00 57.03 297 PRO A N 1
ATOM 2323 C CA . PRO A 1 297 ? 29.149 -21.018 2.091 1.00 57.03 297 PRO A CA 1
ATOM 2324 C C . PRO A 1 297 ? 29.644 -22.030 1.038 1.00 57.03 297 PRO A C 1
ATOM 2326 O O . PRO A 1 297 ? 30.838 -22.328 0.999 1.00 57.03 297 PRO A O 1
ATOM 2329 N N . GLU A 1 298 ? 28.757 -22.604 0.217 1.00 55.78 298 GLU A N 1
ATOM 2330 C CA . GLU A 1 298 ? 29.124 -23.626 -0.774 1.00 55.78 298 GLU A CA 1
ATOM 2331 C C . GLU A 1 298 ? 29.788 -23.037 -2.032 1.00 55.78 298 GLU A C 1
ATOM 2333 O O . GLU A 1 298 ? 30.653 -23.692 -2.612 1.00 55.78 298 GLU A O 1
ATOM 2338 N N . ASP A 1 299 ? 29.520 -21.774 -2.381 1.00 53.78 299 ASP A N 1
ATOM 2339 C CA . ASP A 1 299 ? 30.133 -21.134 -3.557 1.00 53.78 299 ASP A CA 1
ATOM 2340 C C . ASP A 1 299 ? 31.579 -20.652 -3.316 1.00 53.78 299 ASP A C 1
ATOM 2342 O O . ASP A 1 299 ? 32.355 -20.527 -4.263 1.00 53.78 299 ASP A O 1
ATOM 2346 N N . GLU A 1 300 ? 32.004 -20.447 -2.062 1.00 51.78 300 GLU A N 1
ATOM 2347 C CA . GLU A 1 300 ? 33.387 -20.033 -1.748 1.00 51.78 300 GLU A CA 1
ATOM 2348 C C . GLU A 1 300 ? 34.386 -21.206 -1.748 1.00 51.78 300 GLU A C 1
ATOM 2350 O O . GLU A 1 300 ? 35.591 -20.992 -1.879 1.00 51.78 300 GLU A O 1
ATOM 2355 N N . LYS A 1 301 ? 33.911 -22.459 -1.666 1.00 55.06 301 L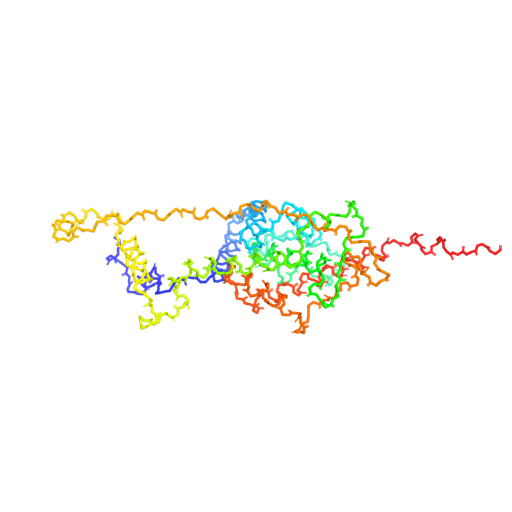YS A N 1
ATOM 2356 C CA . LYS A 1 301 ? 34.770 -23.656 -1.765 1.00 55.06 301 LYS A CA 1
ATOM 2357 C C . LYS A 1 301 ? 34.943 -24.179 -3.191 1.00 55.06 301 LYS A C 1
ATOM 2359 O O . LYS A 1 301 ? 35.872 -24.941 -3.433 1.00 55.06 301 LYS A O 1
ATOM 2364 N N . ALA A 1 302 ? 34.109 -23.754 -4.141 1.00 56.38 302 ALA A N 1
ATOM 2365 C CA . ALA A 1 302 ? 34.196 -24.181 -5.540 1.00 56.38 302 ALA A CA 1
ATOM 2366 C C . ALA A 1 302 ? 35.228 -23.389 -6.374 1.00 56.38 302 ALA A C 1
ATOM 2368 O O . ALA A 1 302 ? 35.354 -23.627 -7.573 1.00 56.38 302 ALA A O 1
ATOM 2369 N N . HIS A 1 303 ? 35.942 -22.429 -5.776 1.00 50.78 303 HIS A N 1
ATOM 2370 C CA . HIS A 1 303 ? 36.965 -21.603 -6.440 1.00 50.78 303 HIS A CA 1
ATOM 2371 C C . HIS A 1 303 ? 38.324 -21.607 -5.722 1.00 50.78 303 HIS A C 1
ATOM 2373 O O . HIS A 1 303 ? 39.165 -20.752 -5.992 1.00 50.78 303 HIS A O 1
ATOM 2379 N N . SER A 1 304 ? 38.581 -22.571 -4.833 1.00 46.12 304 SER A N 1
ATOM 2380 C CA . SER A 1 304 ? 39.961 -22.884 -4.445 1.00 46.12 304 SER A CA 1
ATOM 2381 C C . SER A 1 304 ? 40.562 -23.801 -5.520 1.00 46.12 304 SER A C 1
ATOM 2383 O O . SER A 1 304 ? 40.125 -24.947 -5.612 1.00 46.12 304 SER A O 1
ATOM 2385 N N . PRO A 1 305 ? 41.495 -23.331 -6.370 1.00 59.41 305 PRO A N 1
ATOM 2386 C CA . PRO A 1 305 ? 42.232 -24.228 -7.247 1.00 59.41 305 PRO A CA 1
ATOM 2387 C C . PRO A 1 305 ? 43.057 -25.176 -6.371 1.00 59.41 305 PRO A C 1
ATOM 2389 O O . PRO A 1 305 ? 43.815 -24.723 -5.515 1.00 59.41 305 PRO A O 1
ATOM 2392 N N . GLU A 1 306 ? 42.854 -26.480 -6.553 1.00 57.75 306 GLU A N 1
ATOM 2393 C CA . GLU A 1 306 ? 43.768 -27.502 -6.046 1.00 57.75 306 GLU A CA 1
ATOM 2394 C C . GLU A 1 306 ? 45.165 -27.218 -6.625 1.00 57.75 306 GLU A C 1
ATOM 2396 O O . GLU A 1 306 ? 45.316 -27.081 -7.843 1.00 57.75 306 GLU A O 1
ATOM 2401 N N . GLU A 1 307 ? 46.143 -27.044 -5.731 1.00 56.34 307 GLU A N 1
ATOM 2402 C CA . GLU A 1 307 ? 47.578 -26.950 -6.040 1.00 56.34 307 GLU A CA 1
ATOM 2403 C C . GLU A 1 307 ? 48.146 -28.284 -6.541 1.00 56.34 307 GLU A C 1
ATOM 2405 O O . GLU A 1 307 ? 47.746 -29.346 -6.004 1.00 56.34 307 GLU A O 1
#

pLDDT: mean 83.56, std 13.74, range [46.12, 97.94]

Organism: NCBI:txid2018698

InterPro domains:
  IPR048538 Rrn7/TAF1B, C-terminal cyclin domain [PF20645] (19-191)

Foldseek 3Di:
DLVPDDPVVNCVVVPPDDDFLVRVLVVVQVVQVVCCVPPVDHDDFDPLLVLLVCLQCQLQVHDVLLSVQLVVLCVLLVQQRGSYFVNGQFDPPPDPPDHRTDPVSNPHSSLLSNLSSLLQVCLLQVLQVAGAHAQDPPDSSQQTADPVVSLVVNVVSVVVVCVVCLPPPVDDDDPVPDDPVRVVVVVLVCCVVVVPPDPPCPVVCVVPPDPNDDDPDDPPRDNDPGDTPDNPNDDPRHHHRNPPDDQDDPPGDPSSVSSLQSSCVVSSVHNVRSSVSSNVSVVSVVVSVVVVVVVCPPVVVVPDDDD

Secondary structure (DSSP, 8-state):
-GGGS-HHHHHHHS-SSPPPHHHHHHHHHHHHHHHHHHH-PPPPPP-HHHHHHHIIIIIS---HHHHHHHHHHHHHTT---SSSGGGSPPP--SSTTS-SS-TTTTS-HHHHHHHHHHHHHHHHH--SSS-B---STTSGGGGSPPHHHHHHHHHHHHHHHHHH-TT-TTS---GGG--HHHHHHHHHHHHHHHS-S-GGGGTHHHHS----PPPPPP--PPP---PPPP-----TTPBPTTTTPPPP-TT--HHHHHHHHHHHHHHTS-HHHHHHHHHHHHHHHHHHHHHHHHS-TTTTTTT----